Protein AF-A0A072THT2-F1 (afdb_monomer_lite)

pLDDT: mean 85.61, std 20.43, range [28.28, 98.88]

Secondary structure (DSSP, 8-state):
----PPP-----------------PPBPPSSHHHHHHTT--EEEEES--TT--HHHHHHHHHHHHHHHHTT-S-GGG---EEEEE--B-HHHHHHHS---B-SEEEEEESSHHHHHHHHHHHTT-B---SSS--B-EEEE-SS-SHHHHHHHHHT-EEEES-GGGS-EEEEEEE-SS-TTPPPEE-SEEEES--------

Sequence (200 aa):
MIYVPKRTRIQQKTTKSTHHRVGTVIPFPKTIEEAEALHITTVMIRNIPNQFRFDNLLMILDVHCFEINKILDDPADWSKFDFVYLPMDYMKHAVKGKMSNLGYAFVNFTTPSAAFKFYKQFQGFAWNVTQNPKICEINAAKYQGKESLIRIFSQKVFRCKNPDFLPILFSAGRDGFNRRMSGISIGIHVRGLPFTRRNI

Structure (mmCIF, N/CA/C/O backbone):
data_AF-A0A072THT2-F1
#
_entry.id   AF-A0A072THT2-F1
#
loop_
_atom_site.group_PDB
_atom_site.id
_atom_site.type_symbol
_atom_site.label_atom_id
_atom_site.label_alt_id
_atom_site.label_comp_id
_atom_site.label_asym_id
_atom_site.label_entity_id
_atom_site.label_seq_id
_atom_site.pdbx_PDB_ins_code
_atom_site.Cartn_x
_atom_site.Cartn_y
_atom_site.Cartn_z
_atom_site.occupancy
_atom_site.B_iso_or_equiv
_atom_site.auth_seq_id
_atom_site.auth_comp_id
_atom_site.auth_asym_id
_atom_site.auth_atom_id
_atom_site.pdbx_PDB_model_num
ATOM 1 N N . MET A 1 1 ? -1.576 -22.772 -0.384 1.00 32.03 1 MET A N 1
ATOM 2 C CA . MET A 1 1 ? -1.149 -22.533 1.011 1.00 32.03 1 MET A CA 1
ATOM 3 C C . MET A 1 1 ? -1.622 -21.148 1.414 1.00 32.03 1 MET A C 1
ATOM 5 O O . MET A 1 1 ? -1.201 -20.179 0.798 1.00 32.03 1 MET A O 1
ATOM 9 N N . ILE A 1 2 ? -2.560 -21.063 2.356 1.00 35.53 2 ILE A N 1
ATOM 10 C CA . ILE A 1 2 ? -3.093 -19.796 2.871 1.00 35.53 2 ILE A CA 1
ATOM 11 C C . ILE A 1 2 ? -2.045 -19.218 3.829 1.00 35.53 2 ILE A C 1
ATOM 13 O O . ILE A 1 2 ? -1.552 -19.924 4.707 1.00 35.53 2 ILE A O 1
ATOM 17 N N . TYR A 1 3 ? -1.649 -17.965 3.616 1.00 40.50 3 TYR A N 1
ATOM 18 C CA . TYR A 1 3 ? -0.717 -17.263 4.493 1.00 40.50 3 TYR A CA 1
ATOM 19 C C . TYR A 1 3 ? -1.412 -16.953 5.824 1.00 40.50 3 TYR A C 1
ATOM 21 O O . TYR A 1 3 ? -2.323 -16.134 5.863 1.00 40.50 3 TYR A O 1
ATOM 29 N N . VAL A 1 4 ? -0.984 -17.612 6.903 1.00 34.25 4 VAL A N 1
ATOM 30 C CA . VAL A 1 4 ? -1.462 -17.359 8.270 1.00 34.25 4 VAL A CA 1
ATOM 31 C C . VAL A 1 4 ? -0.295 -16.767 9.067 1.00 34.25 4 VAL A C 1
ATOM 33 O O . VAL A 1 4 ? 0.693 -17.473 9.296 1.00 34.25 4 VAL A O 1
ATOM 36 N N . PRO A 1 5 ? -0.343 -15.487 9.481 1.00 42.66 5 PRO A N 1
ATOM 37 C CA . PRO A 1 5 ? 0.735 -14.895 10.262 1.00 42.66 5 PRO A CA 1
ATOM 38 C C . PRO A 1 5 ? 0.741 -15.496 11.674 1.00 42.66 5 PRO A C 1
ATOM 40 O O . PRO A 1 5 ? -0.204 -15.315 12.439 1.00 42.66 5 PRO A O 1
ATOM 43 N N . LYS A 1 6 ? 1.820 -16.190 12.054 1.00 35.03 6 LYS A N 1
ATOM 44 C CA . LYS A 1 6 ? 2.054 -16.573 13.454 1.00 35.03 6 LYS A CA 1
ATOM 45 C C . LYS A 1 6 ? 2.725 -15.411 14.190 1.00 35.03 6 LYS A C 1
ATOM 47 O O . LYS A 1 6 ? 3.798 -14.954 13.795 1.00 35.03 6 LYS A O 1
ATOM 52 N N . ARG A 1 7 ? 2.090 -14.933 15.268 1.00 38.97 7 ARG A N 1
ATOM 53 C CA . ARG A 1 7 ? 2.679 -13.959 16.203 1.00 38.97 7 ARG A CA 1
ATOM 54 C C . ARG A 1 7 ? 3.961 -14.549 16.791 1.00 38.97 7 ARG A C 1
ATOM 56 O O . ARG A 1 7 ? 3.914 -15.615 17.395 1.00 38.97 7 ARG A O 1
ATOM 63 N N . THR A 1 8 ? 5.079 -13.839 16.659 1.00 37.09 8 THR A N 1
ATOM 64 C CA . THR A 1 8 ? 6.325 -14.196 17.350 1.00 37.09 8 THR A CA 1
ATOM 65 C C . THR A 1 8 ? 6.820 -12.998 18.154 1.00 37.09 8 THR A C 1
ATOM 67 O O . THR A 1 8 ? 6.732 -11.857 17.704 1.00 37.09 8 THR A O 1
ATOM 70 N N . ARG A 1 9 ? 7.276 -13.271 19.380 1.00 38.06 9 ARG A N 1
ATOM 71 C CA . ARG A 1 9 ? 7.691 -12.295 20.396 1.00 38.06 9 ARG A CA 1
ATOM 72 C C . ARG A 1 9 ? 8.885 -11.469 19.900 1.00 38.06 9 ARG A C 1
ATOM 74 O O . ARG A 1 9 ? 9.866 -12.023 19.413 1.00 38.06 9 ARG A O 1
ATOM 81 N N . ILE A 1 10 ? 8.778 -10.148 20.036 1.00 39.38 10 ILE A N 1
ATOM 82 C CA . ILE A 1 10 ? 9.763 -9.156 19.588 1.00 39.38 10 ILE A CA 1
ATOM 83 C C . ILE A 1 10 ? 11.067 -9.337 20.379 1.00 39.38 10 ILE A C 1
ATOM 85 O O . ILE A 1 10 ? 11.073 -9.189 21.598 1.00 39.38 10 ILE A O 1
ATOM 89 N N . GLN A 1 11 ? 12.175 -9.610 19.687 1.00 30.83 11 GLN A N 1
ATOM 90 C CA . GLN A 1 11 ? 13.522 -9.333 20.193 1.00 30.83 11 GLN A CA 1
ATOM 91 C C . GLN A 1 11 ? 14.102 -8.178 19.380 1.00 30.83 11 GLN A C 1
ATOM 93 O O . GLN A 1 11 ? 14.249 -8.275 18.161 1.00 30.83 11 GLN A O 1
ATOM 98 N N . GLN A 1 12 ? 14.412 -7.077 20.061 1.00 30.69 12 GLN A N 1
ATOM 99 C CA . GLN A 1 12 ? 15.110 -5.937 19.478 1.00 30.69 12 GLN A CA 1
ATOM 100 C C . GLN A 1 12 ? 16.537 -6.370 19.126 1.00 30.69 12 GLN A C 1
ATOM 102 O O . GLN A 1 12 ? 17.341 -6.656 20.010 1.00 30.69 12 GLN A O 1
ATOM 107 N N . LYS A 1 13 ? 16.859 -6.430 17.832 1.00 33.03 13 LYS A N 1
ATOM 108 C CA . LYS A 1 13 ? 18.243 -6.510 17.358 1.00 33.03 13 LYS A CA 1
ATOM 109 C C . LYS A 1 13 ? 18.531 -5.314 16.466 1.00 33.03 13 LYS A C 1
ATOM 111 O O . LYS A 1 13 ? 17.815 -5.050 15.505 1.00 33.03 13 LYS A O 1
ATOM 116 N N . THR A 1 14 ? 19.582 -4.592 16.824 1.00 28.28 14 THR A N 1
ATOM 117 C CA . THR A 1 14 ? 20.121 -3.441 16.105 1.00 28.28 14 THR A CA 1
ATOM 118 C C . THR A 1 14 ? 20.790 -3.910 14.810 1.00 28.28 14 THR A C 1
ATOM 120 O O . THR A 1 14 ? 21.669 -4.770 14.827 1.00 28.28 14 THR A O 1
ATOM 123 N N . THR A 1 15 ? 20.381 -3.366 13.660 1.00 33.84 15 THR A N 1
ATOM 124 C CA . THR A 1 15 ? 21.001 -3.672 12.359 1.00 33.84 15 THR A CA 1
ATOM 125 C C . THR A 1 15 ? 21.687 -2.446 11.769 1.00 33.84 15 THR A C 1
ATOM 127 O O . THR A 1 15 ? 21.110 -1.362 11.710 1.00 33.84 15 THR A O 1
ATOM 130 N N . LYS A 1 16 ? 22.936 -2.644 11.331 1.00 33.25 16 LYS A N 1
ATOM 131 C CA . LYS A 1 16 ? 23.825 -1.633 10.746 1.00 33.25 16 LYS A CA 1
ATOM 132 C C . LYS A 1 16 ? 23.289 -1.107 9.405 1.00 33.25 16 LYS A C 1
ATOM 134 O O . LYS A 1 16 ? 22.901 -1.878 8.530 1.00 33.25 16 LYS A O 1
ATOM 139 N N . SER A 1 17 ? 23.315 0.218 9.273 1.00 30.78 17 SER A N 1
ATOM 140 C CA . SER A 1 17 ? 22.879 1.015 8.121 1.00 30.78 17 SER A CA 1
ATOM 141 C C . SER A 1 17 ? 23.811 0.843 6.915 1.00 30.78 17 SER A C 1
ATOM 143 O O . SER A 1 17 ? 25.021 1.022 7.034 1.00 30.78 17 SER A O 1
ATOM 145 N N . THR A 1 18 ? 23.247 0.544 5.742 1.00 32.31 18 THR A N 1
ATOM 146 C CA . THR A 1 18 ? 23.921 0.703 4.445 1.00 32.31 18 THR A CA 1
ATOM 147 C C . THR A 1 18 ? 23.280 1.874 3.703 1.00 32.31 18 THR A C 1
ATOM 149 O O . THR A 1 18 ? 22.078 1.889 3.445 1.00 32.31 18 THR A O 1
ATOM 152 N N . HIS A 1 19 ? 24.088 2.890 3.395 1.00 35.59 19 HIS A N 1
ATOM 153 C CA . HIS A 1 19 ? 23.653 4.162 2.820 1.00 35.59 19 HIS A CA 1
ATOM 154 C C . HIS A 1 19 ? 23.011 3.993 1.431 1.00 35.59 19 HIS A C 1
ATOM 156 O O . HIS A 1 19 ? 23.699 3.788 0.436 1.00 35.59 19 HIS A O 1
ATOM 162 N N . HIS A 1 20 ? 21.689 4.150 1.354 1.00 39.09 20 HIS A N 1
ATOM 163 C CA . HIS A 1 20 ? 20.967 4.532 0.137 1.00 39.09 20 HIS A CA 1
ATOM 164 C C . HIS A 1 20 ? 20.293 5.877 0.407 1.00 39.09 20 HIS A C 1
ATOM 166 O O . HIS A 1 20 ? 19.736 6.052 1.485 1.00 39.09 20 HIS A O 1
ATOM 172 N N . ARG A 1 21 ? 20.393 6.830 -0.535 1.00 43.12 21 ARG A N 1
ATOM 173 C CA . ARG A 1 21 ? 19.940 8.234 -0.414 1.00 43.12 21 ARG A CA 1
ATOM 174 C C . ARG A 1 21 ? 18.592 8.339 0.317 1.00 43.12 21 ARG A C 1
ATOM 176 O O . ARG A 1 21 ? 17.543 8.097 -0.278 1.00 43.12 21 ARG A O 1
ATOM 183 N N . VAL A 1 22 ? 18.637 8.683 1.603 1.00 45.12 22 VAL A N 1
ATOM 184 C CA . VAL A 1 22 ? 17.458 8.761 2.468 1.00 45.12 22 VAL A CA 1
ATOM 185 C C . VAL A 1 22 ? 16.767 10.087 2.174 1.00 45.12 22 VAL A C 1
ATOM 187 O O . VAL A 1 22 ? 17.173 11.132 2.671 1.00 45.12 22 VAL A O 1
ATOM 190 N N . GLY A 1 23 ? 15.739 10.062 1.324 1.00 59.16 23 GLY A N 1
ATOM 191 C CA . GLY A 1 23 ? 14.711 11.098 1.401 1.00 59.16 23 GLY A CA 1
ATOM 192 C C . GLY A 1 23 ? 14.121 11.087 2.812 1.00 59.16 23 GLY A C 1
ATOM 193 O O . GLY A 1 23 ? 14.038 10.021 3.419 1.00 59.16 23 GLY A O 1
ATOM 194 N N . THR A 1 24 ? 13.760 12.254 3.345 1.00 75.31 24 THR A N 1
ATOM 195 C CA . THR A 1 24 ? 13.231 12.408 4.707 1.00 75.31 24 THR A CA 1
ATOM 196 C C . THR A 1 24 ? 12.173 11.346 5.006 1.00 75.31 24 THR A C 1
ATOM 198 O O . THR A 1 24 ? 11.133 11.297 4.349 1.00 75.31 24 THR A O 1
ATOM 201 N N . VAL A 1 25 ? 12.459 10.467 5.967 1.00 87.31 25 VAL A N 1
ATOM 202 C CA . VAL A 1 25 ? 11.515 9.443 6.418 1.00 87.31 25 VAL A CA 1
ATOM 203 C C . VAL A 1 25 ? 10.427 10.145 7.219 1.00 87.31 25 VAL A C 1
ATOM 205 O O . VAL A 1 25 ? 10.716 10.731 8.258 1.00 87.31 25 VAL A O 1
ATOM 208 N N . ILE A 1 26 ? 9.184 10.093 6.741 1.00 95.50 26 ILE A N 1
ATOM 209 C CA . ILE A 1 26 ? 8.041 10.666 7.455 1.00 95.50 26 ILE A CA 1
ATOM 210 C C . ILE A 1 26 ? 7.470 9.566 8.362 1.00 95.50 26 ILE A C 1
ATOM 212 O O . ILE A 1 26 ? 7.075 8.504 7.863 1.00 95.50 26 ILE A O 1
ATOM 216 N N . PRO A 1 27 ? 7.480 9.734 9.693 1.00 96.88 27 PRO A N 1
ATOM 217 C CA . PRO A 1 27 ? 6.891 8.749 10.591 1.00 96.88 27 PRO A CA 1
ATOM 218 C C . PRO A 1 27 ? 5.399 8.582 10.284 1.00 96.88 27 PRO A C 1
ATOM 220 O O . PRO A 1 27 ? 4.729 9.528 9.879 1.00 96.88 27 PRO A O 1
ATOM 223 N N . PHE A 1 28 ? 4.888 7.361 10.432 1.00 97.88 28 PHE A N 1
ATOM 224 C CA . PHE A 1 28 ? 3.445 7.146 10.393 1.00 97.88 28 PHE A CA 1
ATOM 225 C C . PHE A 1 28 ? 2.831 7.581 11.741 1.00 97.88 28 PHE A C 1
ATOM 227 O O . PHE A 1 28 ? 3.486 7.367 12.770 1.00 97.88 28 PHE A O 1
ATOM 234 N N . PRO A 1 29 ? 1.617 8.165 11.753 1.00 97.50 29 PRO A N 1
ATOM 235 C CA . PRO A 1 29 ? 0.890 8.498 12.977 1.00 97.50 29 PRO A CA 1
ATOM 236 C C . PRO A 1 29 ? 0.825 7.339 13.977 1.00 97.50 29 PRO A C 1
ATOM 238 O O . PRO A 1 29 ? 0.667 6.176 13.596 1.00 97.50 29 PRO A O 1
ATOM 241 N N . LYS A 1 30 ? 0.955 7.633 15.272 1.00 95.50 30 LYS A N 1
ATOM 242 C CA . LYS A 1 30 ? 0.978 6.590 16.316 1.00 95.50 30 LYS A CA 1
ATOM 243 C C . LYS A 1 30 ? -0.411 6.233 16.833 1.00 95.50 30 LYS A C 1
ATOM 245 O O . LYS A 1 30 ? -0.573 5.127 17.360 1.00 95.50 30 LYS A O 1
ATOM 250 N N . THR A 1 31 ? -1.385 7.123 16.664 1.00 98.00 31 THR A N 1
ATOM 251 C CA . THR A 1 31 ? -2.788 6.903 17.037 1.00 98.00 31 THR A CA 1
ATOM 252 C C . THR A 1 31 ? -3.716 7.075 15.836 1.00 98.00 31 THR A C 1
ATOM 254 O O . THR A 1 31 ? -3.312 7.596 14.793 1.00 98.00 31 THR A O 1
ATOM 257 N N . ILE A 1 32 ? -4.948 6.583 15.975 1.00 97.75 32 ILE A N 1
ATOM 258 C CA . ILE A 1 32 ? -5.960 6.684 14.923 1.00 97.75 32 ILE A CA 1
ATOM 259 C C . ILE A 1 32 ? -6.410 8.136 14.742 1.00 97.75 32 ILE A C 1
ATOM 261 O O . ILE A 1 32 ? -6.506 8.602 13.614 1.00 97.75 32 ILE A O 1
ATOM 265 N N . GLU A 1 33 ? -6.555 8.879 15.838 1.00 98.31 33 GLU A N 1
ATOM 266 C CA . GLU A 1 33 ? -6.982 10.280 15.848 1.00 98.31 33 GLU A CA 1
ATOM 267 C C . GLU A 1 33 ? -5.969 11.166 15.115 1.00 98.31 33 GLU A C 1
ATOM 269 O O . GLU A 1 33 ? -6.345 12.051 14.352 1.00 98.31 33 GLU A O 1
ATOM 274 N N . GLU A 1 34 ? -4.669 10.902 15.294 1.00 98.06 34 GLU A N 1
ATOM 275 C CA . GLU A 1 34 ? -3.609 11.598 14.561 1.00 98.06 34 GLU A CA 1
ATOM 276 C C . GLU A 1 34 ? -3.660 11.264 13.060 1.00 98.06 34 GLU A C 1
ATOM 278 O O . GLU A 1 34 ? -3.527 12.158 12.222 1.00 98.06 34 GLU A O 1
ATOM 283 N N . ALA A 1 35 ? -3.885 9.993 12.704 1.00 97.44 35 ALA A N 1
ATOM 284 C CA . ALA A 1 35 ? -4.024 9.583 11.308 1.00 97.44 35 ALA A CA 1
ATOM 285 C C . ALA A 1 35 ? -5.235 10.235 10.629 1.00 97.44 35 ALA A C 1
ATOM 287 O O . ALA A 1 35 ? -5.122 10.679 9.486 1.00 97.44 35 ALA A O 1
ATOM 288 N N . GLU A 1 36 ? -6.365 10.314 11.329 1.00 97.69 36 GLU A N 1
ATOM 289 C CA . GLU A 1 36 ? -7.599 10.941 10.854 1.00 97.69 36 GLU A CA 1
ATOM 290 C C . GLU A 1 36 ? -7.456 12.457 10.735 1.00 97.69 36 GLU A C 1
ATOM 292 O O . GLU A 1 36 ? -7.723 13.002 9.666 1.00 97.69 36 GLU A O 1
ATOM 297 N N . ALA A 1 37 ? -6.938 13.133 11.765 1.00 97.94 37 ALA A N 1
ATOM 298 C CA . ALA A 1 37 ? -6.714 14.578 11.740 1.00 97.94 37 ALA A CA 1
ATOM 299 C C . ALA A 1 37 ? -5.798 14.998 10.577 1.00 97.94 37 ALA A C 1
ATOM 301 O O . ALA A 1 37 ? -6.058 15.984 9.884 1.00 97.94 37 ALA A O 1
ATOM 302 N N . LEU A 1 38 ? -4.749 14.215 10.310 1.00 97.31 38 LEU A N 1
ATOM 303 C CA . LEU A 1 38 ? -3.804 14.454 9.217 1.00 97.31 38 LEU A CA 1
ATOM 304 C C . LEU A 1 38 ? -4.237 13.841 7.875 1.00 97.31 38 LEU A C 1
ATOM 306 O O . LEU A 1 38 ? -3.517 13.986 6.887 1.00 97.31 38 LEU A O 1
ATOM 310 N N . HIS A 1 39 ? -5.387 13.160 7.825 1.00 97.75 39 HIS A N 1
ATOM 311 C CA . HIS A 1 39 ? -5.925 12.497 6.635 1.00 97.75 39 HIS A CA 1
ATOM 312 C C . HIS A 1 39 ? -4.919 11.538 5.957 1.00 97.75 39 HIS A C 1
ATOM 314 O O . HIS A 1 39 ? -4.840 11.438 4.728 1.00 97.75 39 HIS A O 1
ATOM 320 N N . ILE A 1 40 ? -4.124 10.819 6.759 1.00 98.50 40 ILE A N 1
ATOM 321 C CA . ILE A 1 40 ? -3.064 9.931 6.266 1.00 98.50 40 ILE A CA 1
ATOM 322 C C . ILE A 1 40 ? -3.664 8.624 5.756 1.00 98.50 40 ILE A C 1
ATOM 324 O O . ILE A 1 40 ? -4.051 7.753 6.525 1.00 98.50 40 ILE A O 1
ATOM 328 N N . THR A 1 41 ? -3.679 8.466 4.439 1.00 98.75 41 THR A N 1
ATOM 329 C CA . THR A 1 41 ? -4.260 7.320 3.718 1.00 98.75 41 THR A CA 1
ATOM 330 C C . THR A 1 41 ? -3.211 6.503 2.974 1.00 98.75 41 THR A C 1
ATOM 332 O O . THR A 1 41 ? -3.381 5.305 2.745 1.00 98.75 41 THR A O 1
ATOM 335 N N . THR A 1 42 ? -2.088 7.123 2.614 1.00 98.81 42 THR A N 1
ATOM 336 C CA . THR A 1 42 ? -1.029 6.492 1.832 1.00 98.81 42 THR A CA 1
ATOM 337 C C . THR A 1 42 ? 0.147 6.087 2.708 1.00 98.81 42 THR A C 1
ATOM 339 O O . THR A 1 42 ? 0.802 6.916 3.349 1.00 98.81 42 THR A O 1
ATOM 342 N N . VAL A 1 43 ? 0.493 4.804 2.660 1.00 98.69 43 VAL A N 1
ATOM 343 C CA . VAL A 1 43 ? 1.650 4.248 3.362 1.00 98.69 43 VAL A CA 1
ATOM 344 C C . VAL A 1 43 ? 2.809 4.002 2.396 1.00 98.69 43 VAL A C 1
ATOM 346 O O . VAL A 1 43 ? 2.625 3.576 1.253 1.00 98.69 43 VAL A O 1
ATOM 349 N N . MET A 1 44 ? 4.029 4.236 2.877 1.00 98.62 44 MET A N 1
ATOM 350 C CA . MET A 1 44 ? 5.251 3.686 2.304 1.00 98.62 44 MET A CA 1
ATOM 351 C C . MET A 1 44 ? 5.642 2.455 3.118 1.00 98.62 44 MET A C 1
ATOM 353 O O . MET A 1 44 ? 6.015 2.562 4.286 1.00 98.62 44 MET A O 1
ATOM 357 N N . ILE A 1 45 ? 5.574 1.288 2.487 1.00 98.56 45 ILE A N 1
ATOM 358 C CA . ILE A 1 45 ? 6.031 0.027 3.068 1.00 98.56 45 ILE A CA 1
ATOM 359 C C . ILE A 1 45 ? 7.511 -0.100 2.732 1.00 98.56 45 ILE A C 1
ATOM 361 O O . ILE A 1 45 ? 7.870 -0.091 1.557 1.00 98.56 45 ILE A O 1
ATOM 365 N N . ARG A 1 46 ? 8.377 -0.210 3.732 1.00 97.75 46 ARG A N 1
ATOM 366 C CA . ARG A 1 46 ? 9.826 -0.371 3.588 1.00 97.75 46 ARG A CA 1
ATOM 367 C C . ARG A 1 46 ? 10.270 -1.755 4.044 1.00 97.75 46 ARG A C 1
ATOM 369 O O . ARG A 1 46 ? 9.549 -2.486 4.723 1.00 97.75 46 ARG A O 1
ATOM 376 N N . ASN A 1 47 ? 11.488 -2.106 3.640 1.00 96.50 47 ASN A N 1
ATOM 377 C CA . ASN A 1 47 ? 12.132 -3.387 3.912 1.00 96.50 47 ASN A CA 1
ATOM 378 C C . ASN A 1 47 ? 11.361 -4.597 3.359 1.00 96.50 47 ASN A C 1
ATOM 380 O O . ASN A 1 47 ? 11.400 -5.679 3.941 1.00 96.50 47 ASN A O 1
ATOM 384 N N . ILE A 1 48 ? 10.707 -4.450 2.205 1.00 96.44 48 ILE A N 1
ATOM 385 C CA . ILE A 1 48 ? 10.075 -5.573 1.499 1.00 96.44 48 ILE A CA 1
ATOM 386 C C . ILE A 1 48 ? 11.170 -6.556 1.024 1.00 96.44 48 ILE A C 1
ATOM 388 O O . ILE A 1 48 ? 12.229 -6.120 0.540 1.00 96.44 48 ILE A O 1
ATOM 392 N N . PRO A 1 49 ? 10.988 -7.885 1.160 1.00 95.56 49 PRO A N 1
ATOM 393 C CA . PRO A 1 49 ? 11.916 -8.867 0.607 1.00 95.56 49 PRO A CA 1
ATOM 394 C C . PRO A 1 49 ? 12.020 -8.706 -0.910 1.00 95.56 49 PRO A C 1
ATOM 396 O O . PRO A 1 49 ? 11.008 -8.684 -1.603 1.00 95.56 49 PRO A O 1
ATOM 399 N N . ASN A 1 50 ? 13.235 -8.589 -1.448 1.00 93.88 50 ASN A N 1
ATOM 400 C CA . ASN A 1 50 ? 13.460 -8.242 -2.858 1.00 93.88 50 ASN A CA 1
ATOM 401 C C . ASN A 1 50 ? 12.874 -9.256 -3.854 1.00 93.88 50 ASN A C 1
ATOM 403 O O . ASN A 1 50 ? 12.676 -8.911 -5.014 1.00 93.88 50 ASN A O 1
ATOM 407 N N . GLN A 1 51 ? 12.626 -10.494 -3.425 1.00 91.50 51 GLN A N 1
ATOM 408 C CA . GLN A 1 51 ? 12.000 -11.544 -4.226 1.00 91.50 51 GLN A CA 1
ATOM 409 C C . GLN A 1 51 ? 10.480 -11.389 -4.363 1.00 91.50 51 GLN A C 1
ATOM 411 O O . GLN A 1 51 ? 9.892 -12.047 -5.218 1.00 91.50 51 GLN A O 1
ATOM 416 N N . PHE A 1 52 ? 9.840 -10.548 -3.543 1.00 93.31 52 PHE A N 1
ATOM 417 C CA . PHE A 1 52 ? 8.403 -10.317 -3.659 1.00 93.31 52 PHE A CA 1
ATOM 418 C C . PHE A 1 52 ? 8.093 -9.637 -4.989 1.00 93.31 52 PHE A C 1
ATOM 420 O O . PHE A 1 52 ? 8.755 -8.678 -5.398 1.00 93.31 52 PHE A O 1
ATOM 427 N N . ARG A 1 53 ? 7.069 -10.158 -5.653 1.00 92.50 53 ARG A N 1
ATOM 428 C CA . ARG A 1 53 ? 6.465 -9.596 -6.855 1.00 92.50 53 ARG A CA 1
ATOM 429 C C . ARG A 1 53 ? 5.190 -8.847 -6.483 1.00 92.50 53 ARG A C 1
ATOM 431 O O . ARG A 1 53 ? 4.736 -8.912 -5.339 1.00 92.50 53 ARG A O 1
ATOM 438 N N . PHE A 1 54 ? 4.613 -8.165 -7.468 1.00 93.12 54 PHE A N 1
ATOM 439 C CA . PHE A 1 54 ? 3.360 -7.436 -7.305 1.00 93.12 54 PHE A CA 1
ATOM 440 C C . PHE A 1 54 ? 2.259 -8.328 -6.706 1.00 93.12 54 PHE A C 1
ATOM 442 O O . PHE A 1 54 ? 1.690 -7.973 -5.680 1.00 93.12 54 PHE A O 1
ATOM 449 N N . ASP A 1 55 ? 2.078 -9.543 -7.234 1.00 93.81 55 ASP A N 1
ATOM 450 C CA . ASP A 1 55 ? 1.062 -10.492 -6.751 1.00 93.81 55 ASP A CA 1
ATOM 451 C C . ASP A 1 55 ? 1.262 -10.919 -5.292 1.00 93.81 55 ASP A C 1
ATOM 453 O O . ASP A 1 55 ? 0.294 -11.156 -4.573 1.00 93.81 55 ASP A O 1
ATOM 457 N N . ASN A 1 56 ? 2.515 -10.998 -4.822 1.00 95.12 56 ASN A N 1
ATOM 458 C CA . ASN A 1 56 ? 2.786 -11.308 -3.418 1.00 95.12 56 ASN A CA 1
ATOM 459 C C . ASN A 1 56 ? 2.301 -10.172 -2.514 1.00 95.12 56 ASN A C 1
ATOM 461 O O . ASN A 1 56 ? 1.656 -10.437 -1.503 1.00 95.12 56 ASN A O 1
ATOM 465 N N . LEU A 1 57 ? 2.593 -8.919 -2.885 1.00 96.44 57 LEU A N 1
ATOM 466 C CA . LEU A 1 57 ? 2.133 -7.750 -2.136 1.00 96.44 57 LEU A CA 1
ATOM 467 C C . LEU A 1 57 ? 0.607 -7.620 -2.195 1.00 96.44 57 LEU A C 1
ATOM 469 O O . LEU A 1 57 ? -0.016 -7.395 -1.162 1.00 96.44 57 LEU A O 1
ATOM 473 N N . LEU A 1 58 ? 0.010 -7.814 -3.372 1.00 96.81 58 LEU A N 1
ATOM 474 C CA . LEU A 1 58 ? -1.437 -7.745 -3.555 1.00 96.81 58 LEU A CA 1
ATOM 475 C C . LEU A 1 58 ? -2.162 -8.785 -2.691 1.00 96.81 58 LEU A C 1
ATOM 477 O O . LEU A 1 58 ? -3.100 -8.438 -1.982 1.00 96.81 58 LEU A O 1
ATOM 481 N N . MET A 1 59 ? -1.661 -10.025 -2.657 1.00 97.38 59 MET A N 1
ATOM 482 C CA . MET A 1 59 ? -2.192 -11.080 -1.789 1.00 97.38 59 MET A CA 1
ATOM 483 C C . MET A 1 59 ? -2.115 -10.702 -0.304 1.00 97.38 59 MET A C 1
ATOM 485 O O . MET A 1 59 ? -3.056 -10.959 0.441 1.00 97.38 59 MET A O 1
ATOM 489 N N . ILE A 1 60 ? -1.010 -10.093 0.144 1.00 97.88 60 ILE A N 1
ATOM 490 C CA . ILE A 1 60 ? -0.854 -9.644 1.539 1.00 97.88 60 ILE A CA 1
ATOM 491 C C . ILE A 1 60 ? -1.907 -8.586 1.887 1.00 97.88 60 ILE A C 1
ATOM 493 O O . ILE A 1 60 ? -2.522 -8.672 2.950 1.00 97.88 60 ILE A O 1
ATOM 497 N N . LEU A 1 61 ? -2.129 -7.618 0.994 1.00 98.50 61 LEU A N 1
ATOM 498 C CA . LEU A 1 61 ? -3.127 -6.563 1.174 1.00 98.50 61 LEU A CA 1
ATOM 499 C C . LEU A 1 61 ? -4.552 -7.129 1.185 1.00 98.50 61 LEU A C 1
ATOM 501 O O . LEU A 1 61 ? -5.320 -6.823 2.091 1.00 98.50 61 LEU A O 1
ATOM 505 N N . ASP A 1 62 ? -4.888 -8.010 0.240 1.00 98.44 62 ASP A N 1
ATOM 506 C CA . ASP A 1 62 ? -6.204 -8.652 0.191 1.00 98.44 62 ASP A CA 1
ATOM 507 C C . ASP A 1 62 ? -6.487 -9.497 1.434 1.00 98.44 62 ASP A C 1
ATOM 509 O O . ASP A 1 62 ? -7.601 -9.480 1.950 1.00 98.44 62 ASP A O 1
ATOM 513 N N . VAL A 1 63 ? -5.498 -10.265 1.904 1.00 98.31 63 VAL A N 1
ATOM 514 C CA . VAL A 1 63 ? -5.641 -11.078 3.117 1.00 98.31 63 VAL A CA 1
ATOM 515 C C . VAL A 1 63 ? -5.823 -10.174 4.330 1.00 98.31 63 VAL A C 1
ATOM 517 O O . VAL A 1 63 ? -6.713 -10.434 5.129 1.00 98.31 63 VAL A O 1
ATOM 520 N N . HIS A 1 64 ? -5.044 -9.096 4.454 1.00 98.19 64 HIS A N 1
ATOM 521 C CA . HIS A 1 64 ? -5.232 -8.123 5.530 1.00 98.19 64 HIS A CA 1
ATOM 522 C C . HIS A 1 64 ? -6.652 -7.548 5.538 1.00 98.19 64 HIS A C 1
ATOM 524 O O . HIS A 1 64 ? -7.332 -7.626 6.559 1.00 98.19 64 HIS A O 1
ATOM 530 N N . CYS A 1 65 ? -7.108 -7.010 4.404 1.00 98.50 65 CYS A N 1
ATOM 531 C CA . CYS A 1 65 ? -8.442 -6.433 4.295 1.00 98.50 65 CYS A CA 1
ATOM 532 C C . CYS A 1 65 ? -9.528 -7.472 4.587 1.00 98.50 65 CYS A C 1
ATOM 534 O O . CYS A 1 65 ? -10.434 -7.186 5.355 1.00 98.50 65 CYS A O 1
ATOM 536 N N . PHE A 1 66 ? -9.402 -8.696 4.070 1.00 98.31 66 PHE A N 1
ATOM 537 C CA . PHE A 1 66 ? -10.362 -9.767 4.336 1.00 98.31 66 PHE A CA 1
ATOM 538 C C . PHE A 1 66 ? -10.453 -10.126 5.823 1.00 98.31 66 PHE A C 1
ATOM 540 O O . PHE A 1 66 ? -11.553 -10.203 6.357 1.00 98.31 66 PHE A O 1
ATOM 547 N N . GLU A 1 67 ? -9.320 -10.339 6.501 1.00 98.12 67 GLU A N 1
ATOM 548 C CA . GLU A 1 67 ? -9.314 -10.725 7.920 1.00 98.12 67 GLU A CA 1
ATOM 549 C C . GLU A 1 67 ? -9.883 -9.619 8.817 1.00 98.12 67 GLU A C 1
ATOM 551 O O . GLU A 1 67 ? -10.604 -9.911 9.767 1.00 98.12 67 GLU A O 1
ATOM 556 N N . ILE A 1 68 ? -9.604 -8.352 8.495 1.00 97.50 68 ILE A N 1
ATOM 557 C CA . ILE A 1 68 ? -10.189 -7.203 9.194 1.00 97.50 68 ILE A CA 1
ATOM 558 C C . ILE A 1 68 ? -11.687 -7.083 8.897 1.00 97.50 68 ILE A C 1
ATOM 560 O O . ILE A 1 68 ? -12.485 -6.949 9.816 1.00 97.50 68 ILE A O 1
ATOM 564 N N . ASN A 1 69 ? -12.092 -7.148 7.631 1.00 98.19 69 ASN A N 1
ATOM 565 C CA . ASN A 1 69 ? -13.477 -6.887 7.236 1.00 98.19 69 ASN A CA 1
ATOM 566 C C . ASN A 1 69 ? -14.414 -8.039 7.608 1.00 98.19 69 ASN A C 1
ATOM 568 O O . ASN A 1 69 ? -15.602 -7.822 7.790 1.00 98.19 69 ASN A O 1
ATOM 572 N N . LYS A 1 70 ? -13.889 -9.258 7.781 1.00 97.25 70 LYS A N 1
ATOM 573 C CA . LYS A 1 70 ? -14.653 -10.416 8.265 1.00 97.25 70 LYS A CA 1
ATOM 574 C C . LYS A 1 70 ? -15.196 -10.232 9.687 1.00 97.25 70 LYS A C 1
ATOM 576 O O . LYS A 1 70 ? -16.167 -10.893 10.039 1.00 97.25 70 LYS A O 1
ATOM 581 N N . ILE A 1 71 ? -14.551 -9.400 10.503 1.00 95.62 71 ILE A N 1
ATOM 582 C CA . ILE A 1 71 ? -14.935 -9.166 11.904 1.00 95.62 71 ILE A CA 1
ATOM 583 C C . ILE A 1 71 ? -15.635 -7.817 12.119 1.00 95.62 71 ILE A C 1
ATOM 585 O O . ILE A 1 71 ? -15.905 -7.465 13.262 1.00 95.62 71 ILE A O 1
ATOM 589 N N . LEU A 1 72 ? -15.871 -7.046 11.052 1.00 94.62 72 LEU A N 1
ATOM 590 C CA . LEU A 1 72 ? -16.525 -5.740 11.110 1.00 94.62 72 LEU A CA 1
ATOM 591 C C . LEU A 1 72 ? -17.912 -5.82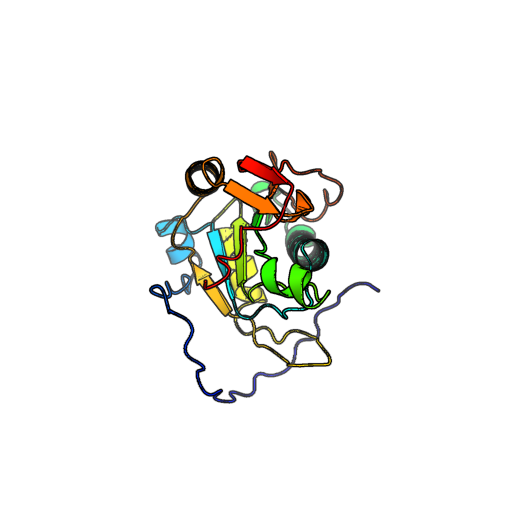4 10.479 1.00 94.62 72 LEU A C 1
ATOM 593 O O . LEU A 1 72 ? -18.042 -6.248 9.330 1.00 94.62 72 LEU A O 1
ATOM 597 N N . ASP A 1 73 ? -18.917 -5.359 11.215 1.00 92.81 73 ASP A N 1
ATOM 598 C CA . ASP A 1 73 ? -20.313 -5.417 10.778 1.00 92.81 73 ASP A CA 1
ATOM 599 C C . ASP A 1 73 ? -20.664 -4.310 9.773 1.00 92.81 73 ASP A C 1
ATOM 601 O O . ASP A 1 73 ? -21.435 -4.553 8.847 1.00 92.81 73 ASP A O 1
ATOM 605 N N . ASP A 1 74 ? -20.082 -3.112 9.918 1.00 94.25 74 ASP A N 1
ATOM 606 C CA . ASP A 1 74 ? -20.363 -1.964 9.048 1.00 94.25 74 ASP A CA 1
ATOM 607 C C . ASP A 1 74 ? -19.396 -1.901 7.843 1.00 94.25 74 ASP A C 1
ATOM 609 O O . ASP A 1 74 ? -18.185 -1.706 8.023 1.00 94.25 74 ASP A O 1
ATOM 613 N N . PRO A 1 75 ? -19.896 -2.004 6.593 1.00 91.81 75 PRO A N 1
ATOM 614 C CA . PRO A 1 75 ? -19.098 -1.808 5.385 1.00 91.81 75 PRO A CA 1
ATOM 615 C C . PRO A 1 75 ? -18.432 -0.433 5.249 1.00 91.81 75 PRO A C 1
ATOM 617 O O . PRO A 1 75 ? -17.482 -0.304 4.467 1.00 91.81 75 PRO A O 1
ATOM 620 N N . ALA A 1 76 ? -18.915 0.589 5.962 1.00 92.06 76 ALA A N 1
ATOM 621 C CA . ALA A 1 76 ? -18.296 1.911 6.013 1.00 92.06 76 ALA A CA 1
ATOM 622 C C . ALA A 1 76 ? -16.928 1.883 6.717 1.00 92.06 76 ALA A C 1
ATOM 624 O O . ALA A 1 76 ? -16.019 2.616 6.322 1.00 92.06 76 ALA A O 1
ATOM 625 N N . ASP A 1 77 ? -16.745 0.976 7.680 1.00 94.56 77 ASP A N 1
ATOM 626 C CA . ASP A 1 77 ? -15.501 0.812 8.437 1.00 94.56 77 ASP A CA 1
ATOM 627 C C . ASP A 1 77 ? -14.509 -0.160 7.791 1.00 94.56 77 ASP A C 1
ATOM 629 O O . ASP A 1 77 ? -13.395 -0.364 8.297 1.00 94.56 77 ASP A O 1
ATOM 633 N N . TRP A 1 78 ? -14.884 -0.786 6.676 1.00 97.62 78 TRP A N 1
ATOM 634 C CA . TRP A 1 78 ? -14.044 -1.772 6.014 1.00 97.62 78 TRP A CA 1
ATOM 635 C C . TRP A 1 78 ? -12.715 -1.176 5.541 1.00 97.62 78 TRP A C 1
ATOM 637 O O . TRP A 1 78 ? -12.644 -0.119 4.911 1.00 97.62 78 TRP A O 1
ATOM 647 N N . SER A 1 79 ? -11.638 -1.920 5.777 1.00 98.38 79 SER A N 1
ATOM 648 C CA . SER A 1 79 ? -10.337 -1.661 5.182 1.00 98.38 79 SER A CA 1
ATOM 649 C C . SER A 1 79 ? -10.386 -1.916 3.681 1.00 98.38 79 SER A C 1
ATOM 651 O O . SER A 1 79 ? -10.586 -3.055 3.251 1.00 98.38 79 SER A O 1
ATOM 653 N N . LYS A 1 80 ? -10.125 -0.880 2.878 1.00 98.56 80 LYS A N 1
ATOM 654 C CA . LYS A 1 80 ? -9.964 -0.997 1.423 1.00 98.56 80 LYS A CA 1
ATOM 655 C C . LYS A 1 80 ? -8.724 -0.253 0.947 1.00 98.56 80 LYS A C 1
ATOM 657 O O . LYS A 1 80 ? -8.316 0.734 1.559 1.00 98.56 80 LYS A O 1
ATOM 662 N N . PHE A 1 81 ? -8.135 -0.711 -0.153 1.00 98.81 81 PHE A N 1
ATOM 663 C CA . PHE A 1 81 ? -7.022 -0.032 -0.821 1.00 98.81 81 PHE A CA 1
ATOM 664 C C . PHE A 1 81 ? -7.301 0.161 -2.306 1.00 98.81 81 PHE A C 1
ATOM 666 O O . PHE A 1 81 ? -7.872 -0.708 -2.958 1.00 98.81 81 PHE A O 1
ATOM 673 N N . ASP A 1 82 ? -6.904 1.300 -2.858 1.00 98.62 82 ASP A N 1
ATOM 674 C CA . ASP A 1 82 ? -7.274 1.705 -4.218 1.00 98.62 82 ASP A CA 1
ATOM 675 C C . ASP A 1 82 ? -6.081 2.076 -5.106 1.00 98.62 82 ASP A C 1
ATOM 677 O O . ASP A 1 82 ? -6.253 2.293 -6.304 1.00 98.62 82 ASP A O 1
ATOM 681 N N . PHE A 1 83 ? -4.867 2.064 -4.559 1.00 98.62 83 PHE A N 1
ATOM 682 C CA . PHE A 1 83 ? -3.627 2.254 -5.304 1.00 98.62 83 PHE A CA 1
ATOM 683 C C . PHE A 1 83 ? -2.535 1.343 -4.749 1.00 98.62 83 PHE A C 1
ATOM 685 O O . PHE A 1 83 ? -2.327 1.297 -3.536 1.00 98.62 83 PHE A O 1
ATOM 692 N N . VAL A 1 84 ? -1.783 0.675 -5.627 1.00 98.38 84 VAL A N 1
ATOM 693 C CA . VAL A 1 84 ? -0.605 -0.125 -5.254 1.00 98.38 84 VAL A CA 1
ATOM 694 C C . VAL A 1 84 ? 0.522 0.106 -6.251 1.00 98.38 84 VAL A C 1
ATOM 696 O O . VAL A 1 84 ? 0.331 0.007 -7.460 1.00 98.38 84 VAL A O 1
ATOM 699 N N . TYR A 1 85 ? 1.729 0.349 -5.748 1.00 97.75 85 TYR A N 1
ATOM 700 C CA . TYR A 1 85 ? 2.932 0.426 -6.566 1.00 97.75 85 TYR A CA 1
ATOM 701 C C . TYR A 1 85 ? 4.117 -0.254 -5.886 1.00 97.75 85 TYR A C 1
ATOM 703 O O . TYR A 1 85 ? 4.571 0.189 -4.830 1.00 97.75 85 TYR A O 1
ATOM 711 N N . LEU A 1 86 ? 4.652 -1.294 -6.531 1.00 96.44 86 LEU A N 1
ATOM 712 C CA . LEU A 1 86 ? 5.883 -1.984 -6.142 1.00 96.44 86 LEU A CA 1
ATOM 713 C C . LEU A 1 86 ? 6.956 -1.768 -7.226 1.00 96.44 86 LEU A C 1
ATOM 715 O O . LEU A 1 86 ? 6.980 -2.496 -8.220 1.00 96.44 86 LEU A O 1
ATOM 719 N N . PRO A 1 87 ? 7.852 -0.781 -7.061 1.00 94.06 87 PRO A N 1
ATOM 720 C CA . PRO A 1 87 ? 8.952 -0.553 -7.987 1.00 94.06 87 PRO A CA 1
ATOM 721 C C . PRO A 1 87 ? 9.860 -1.776 -8.150 1.00 94.06 87 PRO A C 1
ATOM 723 O O . PRO A 1 87 ? 10.367 -2.340 -7.172 1.00 94.06 87 PRO A O 1
ATOM 726 N N . MET A 1 88 ? 10.147 -2.111 -9.406 1.00 91.19 88 MET A N 1
ATOM 727 C CA . MET A 1 88 ? 11.039 -3.204 -9.777 1.00 91.19 88 MET A CA 1
ATOM 728 C C . MET A 1 88 ? 12.387 -2.708 -10.314 1.00 91.19 88 MET A C 1
ATOM 730 O O . MET A 1 88 ? 12.466 -1.710 -11.027 1.00 91.19 88 MET A O 1
ATOM 734 N N . ASP A 1 89 ? 13.457 -3.438 -10.003 1.00 87.81 89 ASP A N 1
ATOM 735 C CA . ASP A 1 89 ? 14.801 -3.213 -10.538 1.00 87.81 89 ASP A CA 1
ATOM 736 C C . ASP A 1 89 ? 14.931 -3.807 -11.947 1.00 87.81 89 ASP A C 1
ATOM 738 O O . ASP A 1 89 ? 15.326 -4.963 -12.149 1.00 87.81 89 ASP A O 1
ATOM 742 N N . TYR A 1 90 ? 14.587 -2.992 -12.943 1.00 76.50 90 TYR A N 1
ATOM 743 C CA . TYR A 1 90 ? 14.683 -3.373 -14.351 1.00 76.50 90 TYR A CA 1
ATOM 744 C C . TYR A 1 90 ? 16.102 -3.615 -14.820 1.00 76.50 90 TYR A C 1
ATOM 746 O O . TYR A 1 90 ? 16.325 -4.503 -15.639 1.00 76.50 90 TYR A O 1
ATOM 754 N N . MET A 1 91 ? 17.053 -2.823 -14.329 1.00 76.50 91 MET A N 1
ATOM 755 C CA . MET A 1 91 ? 18.435 -2.887 -14.789 1.00 76.50 91 MET A CA 1
ATOM 756 C C . MET A 1 91 ? 19.058 -4.210 -14.376 1.00 76.50 91 MET A C 1
ATOM 758 O O . MET A 1 91 ? 19.661 -4.905 -15.193 1.00 76.50 91 MET A O 1
ATOM 762 N N . LYS A 1 92 ? 18.837 -4.618 -13.128 1.00 78.31 92 LYS A N 1
ATOM 763 C CA . LYS A 1 92 ? 19.306 -5.910 -12.642 1.00 78.31 92 LYS A CA 1
ATOM 764 C C . LYS A 1 92 ? 18.620 -7.079 -13.337 1.00 78.31 92 LYS A C 1
ATOM 766 O O . LYS A 1 92 ? 19.304 -8.042 -13.676 1.00 78.31 92 LYS A O 1
ATOM 771 N N . HIS A 1 93 ? 17.317 -6.989 -13.609 1.00 77.12 93 HIS A N 1
ATOM 772 C CA . HIS A 1 93 ? 16.636 -7.999 -14.419 1.00 77.12 93 HIS A CA 1
ATOM 773 C C . HIS A 1 93 ? 17.242 -8.087 -15.824 1.00 77.12 93 HIS A C 1
ATOM 775 O O . HIS A 1 93 ? 17.514 -9.175 -16.316 1.00 77.12 93 HIS A O 1
ATOM 781 N N . ALA A 1 94 ? 17.458 -6.950 -16.480 1.00 71.25 94 ALA A N 1
ATOM 782 C CA . ALA A 1 94 ? 17.964 -6.890 -17.843 1.00 71.25 94 ALA A CA 1
ATOM 783 C C . ALA A 1 94 ? 19.379 -7.449 -17.992 1.00 71.25 94 ALA A C 1
ATOM 785 O O . ALA A 1 94 ? 19.646 -8.176 -18.940 1.00 71.25 94 ALA A O 1
ATOM 786 N N . VAL A 1 95 ? 20.265 -7.101 -17.057 1.00 77.38 95 VAL A N 1
ATOM 787 C CA . VAL A 1 95 ? 21.688 -7.454 -17.117 1.00 77.38 95 VAL A CA 1
ATOM 788 C C . VAL A 1 95 ? 21.953 -8.843 -16.536 1.00 77.38 95 VAL A C 1
ATOM 790 O O . VAL A 1 95 ? 22.819 -9.554 -17.027 1.00 77.38 95 VAL A O 1
ATOM 793 N N . LYS A 1 96 ? 21.231 -9.236 -15.478 1.00 81.06 96 LYS A N 1
ATOM 794 C CA . LYS A 1 96 ? 21.521 -10.457 -14.700 1.00 81.06 96 LYS A CA 1
ATOM 795 C C . LYS A 1 96 ? 20.407 -11.505 -14.750 1.00 81.06 96 LYS A C 1
ATOM 797 O O . LYS A 1 96 ? 20.474 -12.479 -14.010 1.00 81.06 96 LYS A O 1
ATOM 802 N N . GLY A 1 97 ? 19.333 -11.272 -15.510 1.00 78.88 97 GLY A N 1
ATOM 803 C CA . GLY A 1 97 ? 18.152 -12.149 -15.553 1.00 78.88 97 GLY A CA 1
ATOM 804 C C . GLY A 1 97 ? 17.372 -12.236 -14.233 1.00 78.88 97 GLY A C 1
ATOM 805 O O . GLY A 1 97 ? 16.431 -13.017 -14.120 1.00 78.88 97 GLY A O 1
ATOM 806 N N . LYS A 1 98 ? 17.746 -11.454 -13.210 1.00 83.50 98 LYS A N 1
ATOM 807 C CA . LYS A 1 98 ? 17.193 -11.566 -11.856 1.00 83.50 98 LYS A CA 1
ATOM 808 C C . LYS A 1 98 ? 16.163 -10.479 -11.594 1.00 83.50 98 LYS A C 1
ATOM 810 O O . LYS A 1 98 ? 16.517 -9.312 -11.437 1.00 83.50 98 LYS A O 1
ATOM 815 N N . MET A 1 99 ? 14.903 -10.882 -11.470 1.00 85.75 99 MET A N 1
ATOM 816 C CA . MET A 1 99 ? 13.829 -9.988 -11.055 1.00 85.75 99 MET A CA 1
ATOM 817 C C . MET A 1 99 ? 13.934 -9.673 -9.560 1.00 85.75 99 MET A C 1
ATOM 819 O O . MET A 1 99 ? 14.022 -10.586 -8.739 1.00 85.75 99 MET A O 1
ATOM 823 N N . SER A 1 100 ? 13.903 -8.392 -9.195 1.00 91.31 100 SER A N 1
ATOM 824 C CA . SER A 1 100 ? 13.781 -7.987 -7.793 1.00 91.31 100 SER A CA 1
ATOM 825 C C . SER A 1 100 ? 13.092 -6.642 -7.634 1.00 91.31 100 SER A C 1
ATOM 827 O O . SER A 1 100 ? 13.309 -5.760 -8.457 1.00 91.31 100 SER A O 1
ATOM 829 N N . ASN A 1 101 ? 12.321 -6.460 -6.564 1.00 94.12 101 ASN A N 1
ATOM 830 C CA . ASN A 1 101 ? 11.832 -5.136 -6.177 1.00 94.12 101 ASN A CA 1
ATOM 831 C C . ASN A 1 101 ? 12.938 -4.292 -5.516 1.00 94.12 101 ASN A C 1
ATOM 833 O O . ASN A 1 101 ? 13.997 -4.812 -5.141 1.00 94.12 101 ASN A O 1
ATOM 837 N N . LEU A 1 102 ? 12.679 -2.991 -5.363 1.00 94.56 102 LEU A N 1
ATOM 838 C CA . LEU A 1 102 ? 13.596 -2.028 -4.736 1.00 94.56 102 LEU A CA 1
ATOM 839 C C . LEU A 1 102 ? 13.517 -1.983 -3.196 1.00 94.56 102 LEU A C 1
ATOM 841 O O . LEU A 1 102 ? 14.160 -1.146 -2.569 1.00 94.56 102 LEU A O 1
ATOM 845 N N . GLY A 1 103 ? 12.760 -2.884 -2.570 1.00 95.88 103 GLY A N 1
ATOM 846 C CA . GLY A 1 103 ? 12.633 -3.001 -1.116 1.00 95.88 103 GLY A CA 1
ATOM 847 C C . GLY A 1 103 ? 11.584 -2.087 -0.488 1.00 95.88 103 GLY A C 1
ATOM 848 O O . GLY A 1 103 ? 11.503 -2.031 0.738 1.00 95.88 103 GLY A O 1
ATOM 849 N N . TYR A 1 104 ? 10.783 -1.392 -1.293 1.00 97.50 104 TYR A N 1
ATOM 850 C CA . TYR A 1 104 ? 9.686 -0.561 -0.814 1.00 97.50 104 TYR A CA 1
ATOM 851 C C . TYR A 1 104 ? 8.496 -0.575 -1.771 1.00 97.50 104 TYR A C 1
ATOM 853 O O . TYR A 1 104 ? 8.651 -0.917 -2.941 1.00 97.50 104 TYR A O 1
ATOM 861 N N . ALA A 1 105 ? 7.327 -0.181 -1.272 1.00 98.38 105 ALA A N 1
ATOM 862 C CA . ALA A 1 105 ? 6.104 -0.002 -2.044 1.00 98.38 105 ALA A CA 1
ATOM 863 C C . ALA A 1 105 ? 5.291 1.187 -1.521 1.00 98.38 105 ALA A C 1
ATOM 865 O O . ALA A 1 105 ? 5.467 1.609 -0.378 1.00 98.38 105 ALA A O 1
ATOM 866 N N . PHE A 1 106 ? 4.380 1.685 -2.353 1.00 98.50 106 PHE A N 1
ATOM 867 C CA . PHE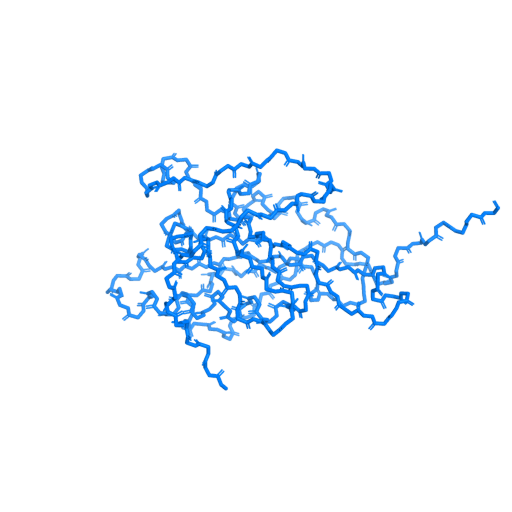 A 1 106 ? 3.358 2.652 -1.962 1.00 98.50 106 PHE A CA 1
ATOM 868 C C . PHE A 1 106 ? 1.981 2.017 -2.078 1.00 98.50 106 PHE A C 1
ATOM 870 O O . PHE A 1 106 ? 1.679 1.387 -3.094 1.00 98.50 106 PHE A O 1
ATOM 877 N N . VAL A 1 107 ? 1.159 2.200 -1.050 1.00 98.81 107 VAL A N 1
ATOM 878 C CA . VAL A 1 107 ? -0.225 1.723 -1.023 1.00 98.81 107 VAL A CA 1
ATOM 879 C C . VAL A 1 107 ? -1.107 2.851 -0.516 1.00 98.81 107 VAL A C 1
ATOM 881 O O . VAL A 1 107 ? -0.811 3.416 0.536 1.00 98.81 107 VAL A O 1
ATOM 884 N N . ASN A 1 108 ? -2.164 3.183 -1.255 1.00 98.88 108 ASN A N 1
ATOM 885 C CA . ASN A 1 108 ? -3.209 4.070 -0.755 1.00 98.88 108 ASN A CA 1
ATOM 886 C C . ASN A 1 108 ? -4.379 3.241 -0.243 1.00 98.88 108 ASN A C 1
ATOM 888 O O . ASN A 1 108 ? -4.922 2.410 -0.973 1.00 98.88 108 ASN A O 1
ATOM 892 N N . PHE A 1 109 ? -4.747 3.485 1.007 1.00 98.88 109 PHE A N 1
ATOM 893 C CA . PHE A 1 109 ? -5.994 3.020 1.583 1.00 98.88 109 PHE A CA 1
ATOM 894 C C . PHE A 1 109 ? -7.089 4.061 1.360 1.00 98.88 109 PHE A C 1
ATOM 896 O O . PHE A 1 109 ? -6.810 5.248 1.221 1.00 98.88 109 PHE A O 1
ATOM 903 N N . THR A 1 110 ? -8.345 3.628 1.331 1.00 98.44 110 THR A N 1
ATOM 904 C CA . THR A 1 110 ? -9.474 4.534 1.070 1.00 98.44 110 THR A CA 1
ATOM 905 C C . THR A 1 110 ? -9.791 5.441 2.257 1.00 98.44 110 THR A C 1
ATOM 907 O O . THR A 1 110 ? -10.417 6.479 2.073 1.00 98.44 110 THR A O 1
ATOM 910 N N . THR A 1 111 ? -9.369 5.069 3.471 1.00 98.50 111 THR A N 1
ATOM 911 C CA . THR A 1 111 ? -9.578 5.852 4.697 1.00 98.50 111 THR A CA 1
ATOM 912 C C . THR A 1 111 ? -8.331 5.835 5.589 1.00 98.50 111 THR A C 1
ATOM 914 O O . THR A 1 111 ? -7.547 4.876 5.533 1.00 98.50 111 THR A O 1
ATOM 917 N N . PRO A 1 112 ? -8.132 6.858 6.447 1.00 98.62 112 PRO A N 1
ATOM 918 C CA . PRO A 1 112 ? -7.046 6.845 7.424 1.00 98.62 112 PRO A CA 1
ATOM 919 C C . PRO A 1 112 ? -7.134 5.673 8.402 1.00 98.62 112 PRO A C 1
ATOM 921 O O . PRO A 1 112 ? -6.121 5.056 8.727 1.00 98.62 112 PRO A O 1
ATOM 924 N N . SER A 1 113 ? -8.354 5.287 8.785 1.00 98.31 113 SER A N 1
ATOM 925 C CA . SER A 1 113 ? -8.608 4.111 9.620 1.00 98.31 113 SER A CA 1
ATOM 926 C C . SER A 1 113 ? -8.116 2.815 8.979 1.00 98.31 113 SER A C 1
ATOM 928 O O . SER A 1 113 ? -7.415 2.032 9.623 1.00 98.31 113 SER A O 1
ATOM 930 N N . ALA A 1 114 ? -8.363 2.615 7.683 1.00 98.69 114 ALA A N 1
ATOM 931 C CA . ALA A 1 114 ? -7.842 1.466 6.949 1.00 98.69 114 ALA A CA 1
ATOM 932 C C . ALA A 1 114 ? -6.299 1.450 6.900 1.00 98.69 114 ALA A C 1
ATOM 934 O O . ALA A 1 114 ? -5.681 0.415 7.168 1.00 98.69 114 ALA A O 1
ATOM 935 N N . ALA A 1 115 ? -5.663 2.601 6.643 1.00 98.81 115 ALA A N 1
ATOM 936 C CA . ALA A 1 115 ? -4.203 2.724 6.678 1.00 98.81 115 ALA A CA 1
ATOM 937 C C . ALA A 1 115 ? -3.631 2.434 8.075 1.00 98.81 115 ALA A C 1
ATOM 939 O O . ALA A 1 115 ? -2.619 1.740 8.207 1.00 98.81 115 ALA A O 1
ATOM 940 N N . PHE A 1 116 ? -4.294 2.921 9.126 1.00 98.75 116 PHE A N 1
ATOM 941 C CA . PHE A 1 116 ? -3.888 2.704 10.510 1.00 98.75 116 PHE A CA 1
ATOM 942 C C . PHE A 1 116 ? -4.023 1.234 10.931 1.00 98.75 116 PHE A C 1
ATOM 944 O O . PHE A 1 116 ? -3.104 0.687 11.544 1.00 98.75 116 PHE A O 1
ATOM 951 N N . LYS A 1 117 ? -5.109 0.549 10.545 1.00 98.56 117 LYS A N 1
ATOM 952 C CA . LYS A 1 117 ? -5.285 -0.902 10.758 1.00 98.56 117 LYS A CA 1
ATOM 953 C C . LYS A 1 117 ? -4.138 -1.695 10.117 1.00 98.56 117 LYS A C 1
ATOM 955 O O . LYS A 1 117 ? -3.576 -2.588 10.758 1.00 98.56 117 LYS A O 1
ATOM 960 N N . PHE A 1 118 ? -3.719 -1.320 8.906 1.00 98.75 118 PHE A N 1
ATOM 961 C CA . PHE A 1 118 ? -2.556 -1.922 8.250 1.00 98.75 118 PHE A CA 1
ATOM 962 C C . PHE A 1 118 ? -1.249 -1.623 8.995 1.00 98.75 118 PHE A C 1
ATOM 964 O O . PHE A 1 118 ? -0.479 -2.542 9.282 1.00 98.75 118 PHE A O 1
ATOM 971 N N . TYR A 1 119 ? -1.012 -0.363 9.374 1.00 98.69 119 TYR A N 1
ATOM 972 C CA . TYR A 1 119 ? 0.149 0.037 10.172 1.00 98.69 119 TYR A CA 1
ATOM 973 C C . TYR A 1 119 ? 0.262 -0.786 11.461 1.00 98.69 119 TYR A C 1
ATOM 975 O O . TYR A 1 119 ? 1.310 -1.370 11.730 1.00 98.69 119 TYR A O 1
ATOM 983 N N . LYS A 1 120 ? -0.827 -0.909 12.227 1.00 98.38 120 LYS A N 1
ATOM 984 C CA . LYS A 1 120 ? -0.858 -1.668 13.486 1.00 98.38 120 LYS A CA 1
ATOM 985 C C . LYS A 1 120 ? -0.502 -3.140 13.308 1.00 98.38 120 LYS A C 1
ATOM 987 O O . LYS A 1 120 ? 0.097 -3.719 14.212 1.00 98.38 120 LYS A O 1
ATOM 992 N N . GLN A 1 121 ? -0.870 -3.741 12.178 1.00 97.94 121 GLN A N 1
ATOM 993 C CA . GLN A 1 121 ? -0.587 -5.147 11.901 1.00 97.94 121 GLN A CA 1
ATOM 994 C C . GLN A 1 121 ? 0.829 -5.378 11.357 1.00 97.94 121 GLN A C 1
ATOM 996 O O . GLN A 1 121 ? 1.447 -6.390 11.693 1.00 97.94 121 GLN A O 1
ATOM 1001 N N . PHE A 1 122 ? 1.340 -4.478 10.512 1.00 98.06 122 PHE A N 1
ATOM 1002 C CA . PHE A 1 122 ? 2.568 -4.712 9.746 1.00 98.06 122 PHE A CA 1
ATOM 1003 C C . PHE A 1 122 ? 3.789 -3.922 10.226 1.00 98.06 122 PHE A C 1
ATOM 1005 O O . PHE A 1 122 ? 4.909 -4.247 9.826 1.00 98.06 122 PHE A O 1
ATOM 1012 N N . GLN A 1 123 ? 3.631 -2.921 11.092 1.00 98.06 123 GLN A N 1
ATOM 1013 C CA . GLN A 1 123 ? 4.774 -2.221 11.673 1.00 98.06 123 GLN A CA 1
ATOM 1014 C C . GLN A 1 123 ? 5.597 -3.167 12.554 1.00 98.06 123 GLN A C 1
ATOM 1016 O O . GLN A 1 123 ? 5.089 -3.745 13.513 1.00 98.06 123 GLN A O 1
ATOM 1021 N N . GLY A 1 124 ? 6.885 -3.324 12.236 1.00 96.62 124 GLY A N 1
ATOM 1022 C CA . GLY A 1 124 ? 7.767 -4.263 12.934 1.00 96.62 124 GLY A CA 1
ATOM 1023 C C . GLY A 1 124 ? 7.530 -5.733 12.569 1.00 96.62 124 GLY A C 1
ATOM 1024 O O . GLY A 1 124 ? 8.069 -6.622 13.229 1.00 96.62 124 GLY A O 1
ATOM 1025 N N . PHE A 1 125 ? 6.738 -6.017 11.530 1.00 94.88 125 PHE A N 1
ATOM 1026 C CA . PHE A 1 125 ? 6.434 -7.383 11.113 1.00 94.88 125 PHE A CA 1
ATOM 1027 C C . PHE A 1 125 ? 7.658 -8.071 10.495 1.00 94.88 125 PHE A C 1
ATOM 1029 O O . PHE A 1 125 ? 8.250 -7.572 9.539 1.00 94.88 125 PHE A O 1
ATOM 1036 N N . ALA A 1 126 ? 8.030 -9.244 11.008 1.00 94.25 126 ALA A N 1
ATOM 1037 C CA . ALA A 1 126 ? 9.103 -10.049 10.433 1.00 94.25 126 ALA A CA 1
ATOM 1038 C C . ALA A 1 126 ? 8.592 -10.835 9.220 1.00 94.25 126 ALA A C 1
ATOM 1040 O O . ALA A 1 126 ? 7.740 -11.714 9.350 1.00 94.25 126 ALA A O 1
ATOM 1041 N N . TRP A 1 127 ? 9.126 -10.543 8.033 1.00 91.38 127 TRP A N 1
ATOM 1042 C CA . TRP A 1 127 ? 8.743 -11.265 6.823 1.00 91.38 127 TRP A CA 1
ATOM 1043 C C . TRP A 1 127 ? 9.133 -12.742 6.924 1.00 91.38 127 TRP A C 1
ATOM 1045 O O . TRP A 1 127 ? 10.290 -13.065 7.196 1.00 91.38 127 TRP A O 1
ATOM 1055 N N . ASN A 1 128 ? 8.186 -13.640 6.646 1.00 87.50 128 ASN A N 1
ATOM 1056 C CA . ASN A 1 128 ? 8.431 -15.080 6.645 1.00 87.50 128 ASN A CA 1
ATOM 1057 C C . ASN A 1 128 ? 9.146 -15.515 5.354 1.00 87.50 128 ASN A C 1
ATOM 1059 O O . ASN A 1 128 ? 8.536 -16.058 4.432 1.00 87.50 128 ASN A O 1
ATOM 1063 N N . VAL A 1 129 ? 10.439 -15.209 5.264 1.00 85.94 129 VAL A N 1
ATOM 1064 C CA . VAL A 1 129 ? 11.308 -15.581 4.146 1.00 85.94 129 VAL A CA 1
ATOM 1065 C C . VAL A 1 129 ? 12.534 -16.324 4.661 1.00 85.94 129 VAL A C 1
ATOM 1067 O O . VAL A 1 129 ? 13.111 -15.964 5.682 1.00 85.94 129 VAL A O 1
ATOM 1070 N N . THR A 1 130 ? 12.948 -17.362 3.937 1.00 78.44 130 THR A N 1
ATOM 1071 C CA . THR A 1 130 ? 14.067 -18.234 4.332 1.00 78.44 130 THR A CA 1
ATOM 1072 C C . THR A 1 130 ? 15.434 -17.569 4.181 1.00 78.44 130 THR A C 1
ATOM 1074 O O . THR A 1 130 ? 16.390 -17.962 4.840 1.00 78.44 130 THR A O 1
ATOM 1077 N N . GLN A 1 131 ? 15.542 -16.558 3.318 1.00 78.88 131 GLN A N 1
ATOM 1078 C CA . GLN A 1 131 ? 16.788 -15.857 3.019 1.00 78.88 131 GLN A CA 1
ATOM 1079 C C . GLN A 1 131 ? 16.615 -14.357 3.233 1.00 78.88 131 GLN A C 1
ATOM 1081 O O . GLN A 1 131 ? 15.647 -13.773 2.743 1.00 78.88 131 GLN A O 1
ATOM 1086 N N . ASN A 1 132 ? 17.596 -13.737 3.899 1.00 80.19 132 ASN A N 1
ATOM 1087 C CA . ASN A 1 132 ? 17.618 -12.310 4.234 1.00 80.19 132 ASN A CA 1
ATOM 1088 C C . ASN A 1 132 ? 16.336 -11.866 4.958 1.00 80.19 132 ASN A C 1
ATOM 1090 O O . ASN A 1 132 ? 15.538 -11.123 4.376 1.00 80.19 132 ASN A O 1
ATOM 1094 N N . PRO A 1 133 ? 16.118 -12.327 6.205 1.00 85.19 133 PRO A N 1
ATOM 1095 C CA . PRO A 1 133 ? 14.976 -11.890 6.990 1.00 85.19 133 PRO A CA 1
ATOM 1096 C C . PRO A 1 133 ? 15.017 -10.369 7.134 1.00 85.19 133 PRO A C 1
ATOM 1098 O O . PRO A 1 133 ? 16.056 -9.775 7.426 1.00 85.19 133 PRO A O 1
ATOM 1101 N N . LYS A 1 134 ? 13.875 -9.738 6.892 1.00 92.00 134 LYS A N 1
ATOM 1102 C CA . LYS A 1 134 ? 13.703 -8.292 6.985 1.00 92.00 134 LYS A CA 1
ATOM 1103 C C . LYS A 1 134 ? 12.553 -7.984 7.930 1.00 92.00 134 LYS A C 1
ATOM 1105 O O . LYS A 1 134 ? 11.610 -8.769 8.036 1.00 92.00 134 LYS A O 1
ATOM 1110 N N . ILE A 1 135 ? 12.630 -6.827 8.574 1.00 95.25 135 ILE A N 1
ATOM 1111 C CA . ILE A 1 135 ? 11.569 -6.303 9.430 1.00 95.25 135 ILE A CA 1
ATOM 1112 C C . ILE A 1 135 ? 10.855 -5.190 8.674 1.00 95.25 135 ILE A C 1
ATOM 1114 O O . ILE A 1 135 ? 11.483 -4.214 8.270 1.00 95.25 135 ILE A O 1
ATOM 1118 N N . CYS A 1 136 ? 9.559 -5.371 8.450 1.00 97.31 136 CYS A N 1
ATOM 1119 C CA . CYS A 1 136 ? 8.687 -4.410 7.801 1.00 97.31 136 CYS A CA 1
ATOM 1120 C C . CYS A 1 136 ? 8.651 -3.094 8.584 1.00 97.31 136 CYS A C 1
ATOM 1122 O O . CYS A 1 136 ? 8.460 -3.082 9.801 1.00 97.31 136 CYS A O 1
ATOM 1124 N N . GLU A 1 137 ? 8.807 -1.989 7.862 1.00 98.19 137 GLU A N 1
ATOM 1125 C CA . GLU A 1 137 ? 8.671 -0.637 8.395 1.00 98.19 137 GLU A CA 1
ATOM 1126 C C . GLU A 1 137 ? 7.612 0.106 7.584 1.00 98.19 137 GLU A C 1
ATOM 1128 O O . GLU A 1 137 ? 7.670 0.141 6.358 1.00 98.19 137 GLU A O 1
ATOM 1133 N N . ILE A 1 138 ? 6.647 0.701 8.269 1.00 98.38 138 ILE A N 1
ATOM 1134 C CA . ILE A 1 138 ? 5.552 1.466 7.694 1.00 98.38 138 ILE A CA 1
ATOM 1135 C C . ILE A 1 138 ? 5.757 2.936 8.040 1.00 98.38 138 ILE A C 1
ATOM 1137 O O . ILE A 1 138 ? 5.939 3.317 9.197 1.00 98.38 138 ILE A O 1
ATOM 1141 N N . ASN A 1 139 ? 5.719 3.767 7.008 1.00 98.44 139 ASN A N 1
ATOM 1142 C CA . ASN A 1 139 ? 5.862 5.212 7.094 1.00 98.44 139 ASN A CA 1
ATOM 1143 C C . ASN A 1 139 ? 4.718 5.900 6.362 1.00 98.44 139 ASN A C 1
ATOM 1145 O O . ASN A 1 139 ? 4.122 5.312 5.459 1.00 98.44 139 ASN A O 1
ATOM 1149 N N . ALA A 1 140 ? 4.440 7.157 6.702 1.00 98.50 140 ALA A N 1
ATOM 1150 C CA . ALA A 1 140 ? 3.574 7.969 5.860 1.00 98.50 140 ALA A CA 1
ATOM 1151 C C . ALA A 1 140 ? 4.296 8.248 4.534 1.00 98.50 140 ALA A C 1
ATOM 1153 O O . ALA A 1 140 ? 5.483 8.589 4.505 1.00 98.50 140 ALA A O 1
ATOM 1154 N N . ALA A 1 141 ? 3.601 8.074 3.412 1.00 97.88 141 ALA A N 1
ATOM 1155 C CA . ALA A 1 141 ? 4.150 8.469 2.124 1.00 97.88 141 ALA A CA 1
ATOM 1156 C C . ALA A 1 141 ? 4.239 10.000 2.029 1.00 97.88 141 ALA A C 1
ATOM 1158 O O . ALA A 1 141 ? 3.383 10.720 2.537 1.00 97.88 141 ALA A O 1
ATOM 1159 N N . LYS A 1 142 ? 5.250 10.506 1.314 1.00 96.38 142 LYS A N 1
ATOM 1160 C CA . LYS A 1 142 ? 5.388 11.948 1.035 1.00 96.38 142 LYS A CA 1
ATOM 1161 C C . LYS A 1 142 ? 4.167 12.532 0.320 1.00 96.38 142 LYS A C 1
ATOM 1163 O O . LYS A 1 142 ? 3.836 13.694 0.518 1.00 96.38 142 LYS A O 1
ATOM 1168 N N . TYR A 1 143 ? 3.544 11.737 -0.540 1.00 96.56 143 TYR A N 1
ATOM 1169 C CA . TYR A 1 143 ? 2.358 12.119 -1.288 1.00 96.56 143 TYR A CA 1
ATOM 1170 C C . TYR A 1 143 ? 1.188 11.298 -0.761 1.00 96.56 143 TYR A C 1
ATOM 1172 O O . TYR A 1 143 ? 1.263 10.070 -0.779 1.00 96.56 143 TYR A O 1
ATOM 1180 N N . GLN A 1 144 ? 0.169 11.992 -0.261 1.00 98.38 144 GLN A N 1
ATOM 1181 C CA . GLN A 1 144 ? -1.008 11.413 0.384 1.00 98.38 144 GLN A CA 1
ATOM 1182 C C . GLN A 1 144 ? -2.231 11.494 -0.531 1.00 98.38 144 GLN A C 1
ATOM 1184 O O . GLN A 1 144 ? -2.421 12.501 -1.221 1.00 98.38 144 GLN A O 1
ATOM 1189 N N . GLY A 1 145 ? -3.055 10.451 -0.501 1.00 98.25 145 GLY A N 1
ATOM 1190 C CA . GLY A 1 145 ? -4.305 10.345 -1.241 1.00 98.25 145 GLY A CA 1
ATOM 1191 C C . GLY A 1 145 ? -4.142 9.854 -2.680 1.00 98.25 145 GLY A C 1
ATOM 1192 O O . GLY A 1 145 ? -3.130 10.086 -3.356 1.00 98.25 145 GLY A O 1
ATOM 1193 N N . LYS A 1 146 ? -5.189 9.187 -3.166 1.00 98.12 146 LYS A N 1
ATOM 1194 C CA . LYS A 1 146 ? -5.291 8.623 -4.516 1.00 98.12 146 LYS A CA 1
ATOM 1195 C C . LYS A 1 146 ? -5.073 9.673 -5.601 1.00 98.12 146 LYS A C 1
ATOM 1197 O O . LYS A 1 146 ? -4.298 9.443 -6.527 1.00 98.12 146 LYS A O 1
ATOM 1202 N N . GLU A 1 147 ? -5.689 10.840 -5.475 1.00 97.62 147 GLU A N 1
ATOM 1203 C CA . GLU A 1 147 ? -5.647 11.929 -6.454 1.00 97.62 147 GLU A CA 1
ATOM 1204 C C . GLU A 1 147 ? -4.221 12.461 -6.625 1.00 97.62 147 GLU A C 1
ATOM 1206 O O . GLU A 1 147 ? -3.730 12.605 -7.749 1.00 97.62 147 GLU A O 1
ATOM 1211 N N . SER A 1 148 ? -3.515 12.681 -5.511 1.00 97.56 148 SER A N 1
ATOM 1212 C CA . SER A 1 148 ? -2.110 13.099 -5.519 1.00 97.56 148 SER A CA 1
ATOM 1213 C C . SER A 1 148 ? -1.230 12.069 -6.221 1.00 97.56 148 SER A C 1
ATOM 1215 O O . SER A 1 148 ? -0.377 12.427 -7.037 1.00 97.56 148 SER A O 1
ATOM 1217 N N . LEU A 1 149 ? -1.439 10.781 -5.936 1.00 97.75 149 LEU A N 1
ATOM 1218 C CA . LEU A 1 149 ? -0.680 9.699 -6.558 1.00 97.75 149 LEU A CA 1
ATOM 1219 C C . LEU A 1 149 ? -0.972 9.603 -8.059 1.00 97.75 149 LEU A C 1
ATOM 1221 O O . LEU A 1 149 ? -0.028 9.532 -8.845 1.00 97.75 149 LEU A O 1
ATOM 1225 N N . ILE A 1 150 ? -2.238 9.680 -8.480 1.00 97.31 150 ILE A N 1
ATOM 1226 C CA . ILE A 1 150 ? -2.620 9.712 -9.901 1.00 97.31 150 ILE A CA 1
ATOM 1227 C C . ILE A 1 150 ? -1.923 10.878 -10.604 1.00 97.31 150 ILE A C 1
ATOM 1229 O O . ILE A 1 150 ? -1.275 10.671 -11.632 1.00 97.31 150 ILE A O 1
ATOM 1233 N N . ARG A 1 151 ? -1.981 12.090 -10.039 1.00 97.06 151 ARG A N 1
ATOM 1234 C CA . ARG A 1 151 ? -1.332 13.279 -10.612 1.00 97.06 151 ARG A CA 1
ATOM 1235 C C . ARG A 1 151 ? 0.170 13.073 -10.812 1.00 97.06 151 ARG A C 1
ATOM 1237 O O . ARG A 1 151 ? 0.713 13.442 -11.847 1.00 97.06 151 ARG A O 1
ATOM 1244 N N . ILE A 1 152 ? 0.840 12.461 -9.840 1.00 95.06 152 ILE A N 1
ATOM 1245 C CA . ILE A 1 152 ? 2.293 12.258 -9.867 1.00 95.06 152 ILE A CA 1
ATOM 1246 C C . ILE A 1 152 ? 2.701 11.134 -10.812 1.00 95.06 152 ILE A C 1
ATOM 1248 O O . ILE A 1 152 ? 3.753 11.222 -11.443 1.00 95.06 152 ILE A O 1
ATOM 1252 N N . PHE A 1 153 ? 1.933 10.049 -10.864 1.00 95.81 153 PHE A N 1
ATOM 1253 C CA . PHE A 1 153 ? 2.316 8.847 -11.597 1.00 95.81 153 PHE A CA 1
ATOM 1254 C C . PHE A 1 153 ? 1.818 8.826 -13.042 1.00 95.81 153 PHE A C 1
ATOM 1256 O O . PHE A 1 153 ? 2.521 8.280 -13.887 1.00 95.81 153 PHE A O 1
ATOM 1263 N N . SER A 1 154 ? 0.695 9.477 -13.354 1.00 94.25 154 SER A N 1
ATOM 1264 C CA . SER A 1 154 ? 0.172 9.588 -14.727 1.00 94.25 154 SER A CA 1
ATOM 1265 C C . SER A 1 154 ? 1.171 10.221 -15.700 1.00 94.25 154 SER A C 1
ATOM 1267 O O . SER A 1 154 ? 1.258 9.804 -16.850 1.00 94.25 154 SER A O 1
ATOM 1269 N N . GLN A 1 155 ? 1.978 11.172 -15.226 1.00 91.12 155 GLN A N 1
ATOM 1270 C CA . GLN A 1 155 ? 2.984 11.869 -16.032 1.00 91.12 155 GLN A CA 1
ATOM 1271 C C . GLN A 1 155 ? 4.334 11.136 -16.098 1.00 91.12 155 GLN A C 1
ATOM 1273 O O . GLN A 1 155 ? 5.232 11.549 -16.833 1.00 91.12 155 GLN A O 1
ATOM 1278 N N . LYS A 1 156 ? 4.529 10.063 -15.320 1.00 93.31 156 LYS A N 1
ATOM 1279 C CA . LYS A 1 156 ? 5.810 9.350 -15.279 1.00 93.31 156 LYS A CA 1
ATOM 1280 C C . LYS A 1 156 ? 5.932 8.364 -16.427 1.00 93.31 156 LYS A C 1
ATOM 1282 O O . LYS A 1 156 ? 5.008 7.615 -16.728 1.00 93.31 156 LYS A O 1
ATOM 1287 N N . VAL A 1 157 ? 7.128 8.322 -17.005 1.00 91.12 157 VAL A N 1
ATOM 1288 C CA . VAL A 1 157 ? 7.494 7.346 -18.030 1.00 91.12 157 VAL A CA 1
ATOM 1289 C C . VAL A 1 157 ? 8.115 6.116 -17.376 1.00 91.12 157 VAL A C 1
ATOM 1291 O O . VAL A 1 157 ? 9.141 6.202 -16.700 1.00 91.12 157 VAL A O 1
ATOM 1294 N N . PHE A 1 158 ? 7.523 4.956 -17.637 1.00 90.25 158 PHE A N 1
ATOM 1295 C CA . PHE A 1 158 ? 7.987 3.658 -17.169 1.00 90.25 158 PHE A CA 1
ATOM 1296 C C . PHE A 1 158 ? 8.564 2.864 -18.335 1.00 90.25 158 PHE A C 1
ATOM 1298 O O . PHE A 1 158 ? 7.836 2.247 -19.113 1.00 90.25 158 PHE A O 1
ATOM 1305 N N . ARG A 1 159 ? 9.896 2.870 -18.455 1.00 87.56 159 ARG A N 1
ATOM 1306 C CA . ARG A 1 159 ? 10.614 2.071 -19.457 1.00 87.56 159 ARG A CA 1
ATOM 1307 C C . ARG A 1 159 ? 10.818 0.654 -18.943 1.00 87.56 159 ARG A C 1
ATOM 1309 O O . ARG A 1 159 ? 11.732 0.408 -18.156 1.00 87.56 159 ARG A O 1
ATOM 1316 N N . CYS A 1 160 ? 9.939 -0.256 -19.342 1.00 81.19 160 CYS A N 1
ATOM 1317 C CA . CYS A 1 160 ? 9.968 -1.632 -18.863 1.00 81.19 160 CYS A CA 1
ATOM 1318 C C . CYS A 1 160 ? 9.340 -2.620 -19.845 1.00 81.19 160 CYS A C 1
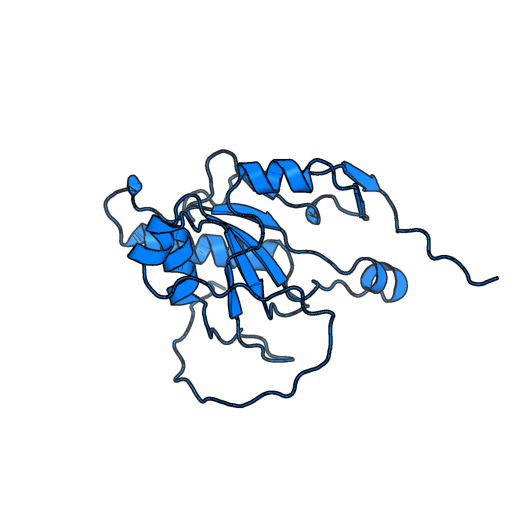ATOM 1320 O O . CYS A 1 160 ? 8.638 -2.243 -20.783 1.00 81.19 160 CYS A O 1
ATOM 1322 N N . LYS A 1 161 ? 9.601 -3.916 -19.645 1.00 78.06 161 LYS A N 1
ATOM 1323 C CA . LYS A 1 161 ? 9.082 -4.968 -20.532 1.00 78.06 161 LYS A CA 1
ATOM 1324 C C . LYS A 1 161 ? 7.606 -5.300 -20.297 1.00 78.06 161 LYS A C 1
ATOM 1326 O O . LYS A 1 161 ? 6.943 -5.656 -21.263 1.00 78.06 161 LYS A O 1
ATOM 1331 N N . ASN A 1 162 ? 7.120 -5.206 -19.059 1.00 79.56 162 ASN A N 1
ATOM 1332 C CA . ASN A 1 162 ? 5.768 -5.617 -18.678 1.00 79.56 162 ASN A CA 1
ATOM 1333 C C . ASN A 1 162 ? 5.033 -4.442 -17.991 1.00 79.56 162 ASN A C 1
ATOM 1335 O O . ASN A 1 162 ? 5.612 -3.855 -17.075 1.00 79.56 162 ASN A O 1
ATOM 1339 N N . PRO A 1 163 ? 3.805 -4.085 -18.414 1.00 78.69 163 PRO A N 1
ATOM 1340 C CA . PRO A 1 163 ? 2.996 -3.063 -17.752 1.00 78.69 163 PRO A CA 1
ATOM 1341 C C . PRO A 1 163 ? 2.640 -3.366 -16.283 1.00 78.69 163 PRO A C 1
ATOM 1343 O O . PRO A 1 163 ? 2.372 -2.426 -15.540 1.00 78.69 163 PRO A O 1
ATOM 1346 N N . ASP A 1 164 ? 2.724 -4.621 -15.823 1.00 79.31 164 ASP A N 1
ATOM 1347 C CA . ASP A 1 164 ? 2.470 -5.028 -14.420 1.00 79.31 164 ASP A CA 1
ATOM 1348 C C . ASP A 1 164 ? 3.405 -4.364 -13.397 1.00 79.31 164 ASP A C 1
ATOM 1350 O O . ASP A 1 164 ? 3.271 -4.524 -12.185 1.00 79.31 164 ASP A O 1
ATOM 1354 N N . PHE A 1 165 ? 4.417 -3.652 -13.879 1.00 86.00 165 PHE A N 1
ATOM 1355 C CA . PHE A 1 165 ? 5.374 -2.944 -13.053 1.00 86.00 165 PHE A CA 1
ATOM 1356 C C . PHE A 1 165 ? 5.072 -1.447 -12.908 1.00 86.00 165 PHE A C 1
ATOM 1358 O O . PHE A 1 165 ? 5.813 -0.726 -12.232 1.00 86.00 165 PHE A O 1
ATOM 1365 N N . LEU A 1 166 ? 4.018 -0.969 -13.569 1.00 94.44 166 LEU A N 1
ATOM 1366 C CA . LEU A 1 166 ? 3.448 0.344 -13.313 1.00 94.44 166 LEU A CA 1
ATOM 1367 C C . LEU A 1 166 ? 2.615 0.294 -12.022 1.00 94.44 166 LEU A C 1
ATOM 1369 O O . LEU A 1 166 ? 2.169 -0.775 -11.602 1.00 94.44 166 LEU A O 1
ATOM 1373 N N . PRO A 1 167 ? 2.381 1.446 -11.379 1.00 96.94 167 PRO A N 1
ATOM 1374 C CA . PRO A 1 167 ? 1.345 1.560 -10.368 1.00 96.94 167 PRO A CA 1
ATOM 1375 C C . PRO A 1 167 ? -0.007 1.090 -10.910 1.00 96.94 167 PRO A C 1
ATOM 1377 O O . PRO A 1 167 ? -0.336 1.350 -12.068 1.00 96.94 167 PRO A O 1
ATOM 1380 N N . ILE A 1 168 ? -0.790 0.437 -10.059 1.00 97.38 168 ILE A N 1
ATOM 1381 C CA . ILE A 1 168 ? -2.132 -0.048 -10.374 1.00 97.38 168 ILE A CA 1
ATOM 1382 C C . ILE A 1 168 ? -3.149 0.706 -9.525 1.00 97.38 168 ILE A C 1
ATOM 1384 O O . ILE A 1 168 ? -2.979 0.837 -8.311 1.00 97.38 168 ILE A O 1
ATOM 1388 N N . LEU A 1 169 ? -4.217 1.166 -10.174 1.00 97.75 169 LEU A N 1
ATOM 1389 C CA . LEU A 1 169 ? -5.365 1.813 -9.556 1.00 97.75 169 LEU A CA 1
ATOM 1390 C C . LEU A 1 169 ? -6.587 0.889 -9.573 1.00 97.75 169 LEU A C 1
ATOM 1392 O O . LEU A 1 169 ? -6.923 0.328 -10.614 1.00 97.75 169 LEU A O 1
ATOM 1396 N N . PHE A 1 170 ? -7.297 0.788 -8.453 1.00 97.69 170 PHE A N 1
ATOM 1397 C CA . PHE A 1 170 ? -8.579 0.091 -8.342 1.00 97.69 170 PHE A CA 1
ATOM 1398 C C . PHE A 1 170 ? -9.690 1.124 -8.127 1.00 97.69 170 PHE A C 1
ATOM 1400 O O . PHE A 1 170 ? -9.663 1.885 -7.162 1.00 97.69 170 PHE A O 1
ATOM 1407 N N . SER A 1 171 ? -10.665 1.191 -9.036 1.00 91.81 171 SER A N 1
ATOM 1408 C CA . SER A 1 171 ? -11.675 2.261 -9.047 1.00 91.81 171 SER A CA 1
ATOM 1409 C C . SER A 1 171 ? -12.513 2.302 -7.766 1.00 91.81 171 SER A C 1
ATOM 1411 O O . SER A 1 171 ? -12.616 3.370 -7.165 1.00 91.81 171 SER A O 1
ATOM 1413 N N . ALA A 1 172 ? -13.029 1.150 -7.327 1.00 93.00 172 ALA A N 1
ATOM 1414 C CA . ALA A 1 172 ? -13.858 0.999 -6.125 1.00 93.00 172 ALA A CA 1
ATOM 1415 C C . ALA A 1 172 ? -13.078 0.550 -4.870 1.00 93.00 172 ALA A C 1
ATOM 1417 O O . ALA A 1 172 ? -13.671 0.346 -3.812 1.00 93.00 172 ALA A O 1
ATOM 1418 N N . GLY A 1 173 ? -11.755 0.396 -4.984 1.00 97.12 173 GLY A N 1
ATOM 1419 C CA . GLY A 1 173 ? -10.911 -0.181 -3.941 1.00 97.12 173 GLY A CA 1
ATOM 1420 C C . GLY A 1 173 ? -11.114 -1.690 -3.746 1.00 97.12 173 GLY A C 1
ATOM 1421 O O . GLY A 1 173 ? -12.183 -2.254 -3.990 1.00 97.12 173 GLY A O 1
ATOM 1422 N N . ARG A 1 174 ? -10.059 -2.367 -3.297 1.00 98.00 174 ARG A N 1
ATOM 1423 C CA . ARG A 1 174 ? -10.079 -3.785 -2.938 1.00 98.00 174 ARG A CA 1
ATOM 1424 C C . ARG A 1 174 ? -10.232 -3.950 -1.439 1.00 98.00 174 ARG A C 1
ATOM 1426 O O . ARG A 1 174 ? -9.486 -3.342 -0.679 1.00 98.00 174 ARG A O 1
ATOM 1433 N N . ASP A 1 175 ? -11.184 -4.780 -1.037 1.00 97.81 175 ASP A N 1
ATOM 1434 C CA . ASP A 1 175 ? -11.597 -4.998 0.355 1.00 97.81 175 ASP A CA 1
ATOM 1435 C C . ASP A 1 175 ? -11.287 -6.416 0.861 1.00 97.81 175 ASP A C 1
ATOM 1437 O O . ASP A 1 175 ? -11.660 -6.796 1.968 1.00 97.81 175 ASP A O 1
ATOM 1441 N N . GLY A 1 176 ? -10.599 -7.219 0.049 1.00 97.25 176 GLY A N 1
ATOM 1442 C CA . GLY A 1 176 ? -10.269 -8.601 0.372 1.00 97.25 176 GLY A CA 1
ATOM 1443 C C . GLY A 1 176 ? -11.394 -9.612 0.119 1.00 97.25 176 GLY A C 1
ATOM 1444 O O . GLY A 1 176 ? -11.086 -10.799 0.008 1.00 97.25 176 GLY A O 1
ATOM 1445 N N . PHE A 1 177 ? -12.650 -9.201 -0.062 1.00 96.81 177 PHE A N 1
ATOM 1446 C CA . PHE A 1 177 ? -13.719 -10.057 -0.595 1.00 96.81 177 PHE A CA 1
ATOM 1447 C C . PHE A 1 177 ? -13.754 -9.992 -2.126 1.00 96.81 177 PHE A C 1
ATOM 1449 O O . PHE A 1 177 ? -13.918 -11.005 -2.806 1.00 96.81 177 PHE A O 1
ATOM 1456 N N . ASN A 1 178 ? -13.480 -8.819 -2.693 1.00 96.44 178 ASN A N 1
ATOM 1457 C CA . ASN A 1 178 ? -13.501 -8.554 -4.131 1.00 96.44 178 ASN A CA 1
ATOM 1458 C C . ASN A 1 178 ? -12.143 -8.783 -4.843 1.00 96.44 178 ASN A C 1
ATOM 1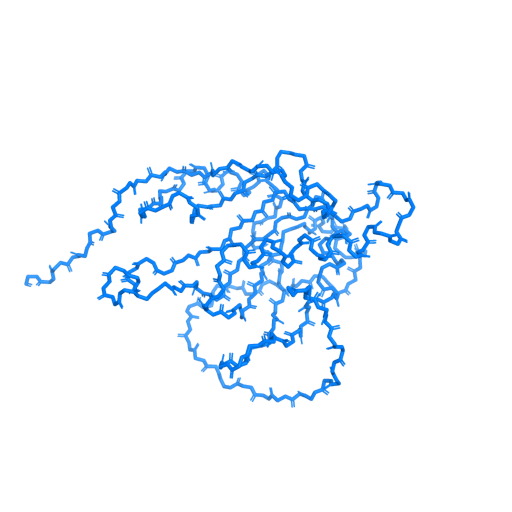460 O O . ASN A 1 178 ? -11.810 -8.097 -5.811 1.00 96.44 178 ASN A O 1
ATOM 1464 N N . ARG A 1 179 ? -11.358 -9.794 -4.433 1.00 93.62 179 ARG A N 1
ATOM 1465 C CA . ARG A 1 179 ? -9.967 -10.041 -4.907 1.00 93.62 179 ARG A CA 1
ATOM 1466 C C . ARG A 1 179 ? -9.805 -10.268 -6.420 1.00 93.62 179 ARG A C 1
ATOM 1468 O O . ARG A 1 179 ? -8.688 -10.306 -6.936 1.00 93.62 179 ARG A O 1
ATOM 1475 N N . ARG A 1 180 ? -10.897 -10.474 -7.153 1.00 93.88 180 ARG A N 1
ATOM 1476 C CA . ARG A 1 180 ? -10.880 -10.619 -8.619 1.00 93.88 180 ARG A CA 1
ATOM 1477 C C . ARG A 1 180 ? -10.996 -9.282 -9.356 1.00 93.88 180 ARG A C 1
ATOM 1479 O O . ARG A 1 180 ? -10.931 -9.273 -10.578 1.00 93.88 180 ARG A O 1
ATOM 1486 N N . MET A 1 181 ? -11.147 -8.168 -8.636 1.00 93.75 181 MET A N 1
ATOM 1487 C CA . MET A 1 181 ? -11.217 -6.834 -9.225 1.00 93.75 181 MET A CA 1
ATOM 1488 C C . MET A 1 181 ? -9.935 -6.512 -9.998 1.00 93.75 181 MET A C 1
ATOM 1490 O O . MET A 1 181 ? -8.838 -6.496 -9.429 1.00 93.75 181 MET A O 1
ATOM 1494 N N . SER A 1 182 ? -10.087 -6.229 -11.289 1.00 92.56 182 SER A N 1
ATOM 1495 C CA . SER A 1 182 ? -9.011 -5.736 -12.142 1.00 92.56 182 SER A CA 1
ATOM 1496 C C . SER A 1 182 ? -8.694 -4.281 -11.816 1.00 92.56 182 SER A C 1
ATOM 1498 O O . SER A 1 182 ? -9.600 -3.473 -11.603 1.00 92.56 182 SER A O 1
ATOM 1500 N N . GLY A 1 183 ? -7.410 -3.945 -11.812 1.00 94.62 183 GLY A N 1
ATOM 1501 C CA . GLY A 1 183 ? -6.955 -2.564 -11.733 1.00 94.62 183 GLY A CA 1
ATOM 1502 C C . GLY A 1 183 ? -6.503 -2.037 -1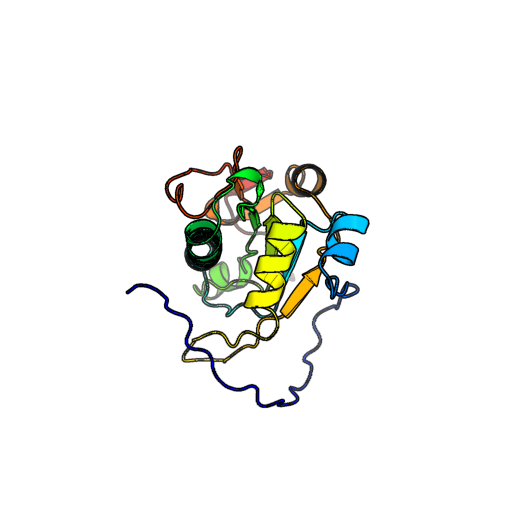3.090 1.00 94.62 183 GLY A C 1
ATOM 1503 O O . GLY A 1 183 ? -6.335 -2.795 -14.043 1.00 94.62 183 GLY A O 1
ATOM 1504 N N . ILE A 1 184 ? -6.292 -0.728 -13.161 1.00 95.06 184 ILE A N 1
ATOM 1505 C CA . ILE A 1 184 ? -5.797 -0.026 -14.344 1.00 95.06 184 ILE A CA 1
ATOM 1506 C C . ILE A 1 184 ? -4.379 0.460 -14.051 1.00 95.06 184 ILE A C 1
ATOM 1508 O O . ILE A 1 184 ? -4.141 1.111 -13.031 1.00 95.06 184 ILE A O 1
ATOM 1512 N N . SER A 1 185 ? -3.437 0.154 -14.940 1.00 95.69 185 SER A N 1
ATOM 1513 C CA . SER A 1 185 ? -2.081 0.697 -14.863 1.00 95.69 185 SER A CA 1
ATOM 1514 C C . SER A 1 185 ? -2.083 2.203 -15.118 1.00 95.69 185 SER A C 1
ATOM 1516 O O . SER A 1 185 ? -2.730 2.683 -16.046 1.00 95.69 185 SER A O 1
ATOM 1518 N N . ILE A 1 186 ? -1.318 2.951 -14.327 1.00 95.06 186 ILE A N 1
ATOM 1519 C CA . ILE A 1 186 ? -1.202 4.412 -14.438 1.00 95.06 186 ILE A CA 1
ATOM 1520 C C . ILE A 1 186 ? 0.239 4.825 -14.724 1.00 95.06 186 ILE A C 1
ATOM 1522 O O . ILE A 1 186 ? 1.179 4.387 -14.061 1.00 95.06 186 ILE A O 1
ATOM 1526 N N . GLY A 1 187 ? 0.393 5.712 -15.706 1.00 94.62 187 GLY A N 1
ATOM 1527 C CA . GLY A 1 187 ? 1.676 6.194 -16.210 1.00 94.62 187 GLY A CA 1
ATOM 1528 C C . GLY A 1 187 ? 1.887 5.864 -17.684 1.00 94.62 187 GLY A C 1
ATOM 1529 O O . GLY A 1 187 ? 1.151 5.086 -18.289 1.00 94.62 187 GLY A O 1
ATOM 1530 N N . ILE A 1 188 ? 2.916 6.465 -18.271 1.00 93.62 188 ILE A N 1
ATOM 1531 C CA . ILE A 1 188 ? 3.263 6.290 -19.680 1.00 93.62 188 ILE A CA 1
ATOM 1532 C C . ILE A 1 188 ? 4.184 5.073 -19.793 1.00 93.62 188 ILE A C 1
ATOM 1534 O O . ILE A 1 188 ? 5.375 5.143 -19.472 1.00 93.62 188 ILE A O 1
ATOM 1538 N N . HIS A 1 189 ? 3.645 3.936 -20.232 1.00 92.25 189 HIS A N 1
ATOM 1539 C CA . HIS A 1 189 ? 4.443 2.734 -20.477 1.00 92.25 189 HIS A CA 1
ATOM 1540 C C . HIS A 1 189 ? 5.215 2.861 -21.791 1.00 92.25 189 HIS A C 1
ATOM 1542 O O . HIS A 1 189 ? 4.637 3.087 -22.850 1.00 92.25 189 HIS A O 1
ATOM 1548 N N . VAL A 1 190 ? 6.533 2.684 -21.730 1.00 90.00 190 VAL A N 1
ATOM 1549 C CA . VAL A 1 190 ? 7.383 2.590 -22.920 1.00 90.00 190 VAL A CA 1
ATOM 1550 C C . VAL A 1 190 ? 8.077 1.240 -22.899 1.00 90.00 190 VAL A C 1
ATOM 1552 O O . VAL A 1 190 ? 8.843 0.927 -21.984 1.00 90.00 190 VAL A O 1
ATOM 1555 N N . ARG A 1 191 ? 7.829 0.423 -23.922 1.00 84.38 191 ARG A N 1
ATOM 1556 C CA . ARG A 1 191 ? 8.440 -0.901 -24.022 1.00 84.38 191 ARG A CA 1
ATOM 1557 C C . ARG A 1 191 ? 9.938 -0.767 -24.299 1.00 84.38 191 ARG A C 1
ATOM 1559 O O . ARG A 1 191 ? 10.344 -0.097 -25.241 1.00 84.38 191 ARG A O 1
ATOM 1566 N N . GLY A 1 192 ? 10.759 -1.427 -23.486 1.00 76.56 192 GLY A N 1
ATOM 1567 C CA . GLY A 1 192 ? 12.214 -1.456 -23.661 1.00 76.56 192 GLY A CA 1
ATOM 1568 C C . GLY A 1 192 ? 12.980 -1.171 -22.375 1.00 76.56 192 GLY A C 1
ATOM 1569 O O . GLY A 1 192 ? 12.394 -0.992 -21.309 1.00 76.56 192 GLY A O 1
ATOM 1570 N N . LEU A 1 193 ? 14.306 -1.177 -22.477 1.00 67.38 193 LEU A N 1
ATOM 1571 C CA . LEU A 1 193 ? 15.200 -0.851 -21.368 1.00 67.38 193 LEU A CA 1
ATOM 1572 C C . LEU A 1 193 ? 15.588 0.632 -21.418 1.00 67.38 193 LEU A C 1
ATOM 1574 O O . LEU A 1 193 ? 15.642 1.207 -22.508 1.00 67.38 193 LEU A O 1
ATOM 1578 N N . PRO A 1 194 ? 15.879 1.269 -20.271 1.00 64.00 194 PRO A N 1
ATOM 1579 C CA . PRO A 1 194 ? 16.583 2.544 -20.270 1.00 64.00 194 PRO A CA 1
ATOM 1580 C C . PRO A 1 194 ? 17.899 2.395 -21.045 1.00 64.00 194 PRO A C 1
ATOM 1582 O O . PRO A 1 194 ? 18.604 1.401 -20.862 1.00 64.00 194 PRO A O 1
ATOM 1585 N N . PHE A 1 195 ? 18.237 3.360 -21.905 1.00 58.88 195 PHE A N 1
ATOM 1586 C CA . PHE A 1 195 ? 19.540 3.376 -22.571 1.00 58.88 195 PHE A CA 1
ATOM 1587 C C . PHE A 1 195 ? 20.642 3.368 -21.505 1.00 58.88 195 PHE A C 1
ATOM 1589 O O . PHE A 1 195 ? 20.792 4.328 -20.748 1.00 58.88 195 PHE A O 1
ATOM 1596 N N . THR A 1 196 ? 21.432 2.298 -21.442 1.00 56.50 196 THR A N 1
ATOM 1597 C CA . THR A 1 196 ? 22.731 2.353 -20.775 1.00 56.50 196 THR A CA 1
ATOM 1598 C C . THR A 1 196 ? 23.599 3.293 -21.596 1.00 56.50 196 THR A C 1
ATOM 1600 O O . THR A 1 196 ? 23.899 2.972 -22.748 1.00 56.50 196 THR A O 1
ATOM 1603 N N . ARG A 1 197 ? 24.002 4.442 -21.036 1.00 49.22 197 ARG A N 1
ATOM 1604 C CA . ARG A 1 197 ? 25.146 5.180 -21.583 1.00 49.22 197 ARG A CA 1
ATOM 1605 C C . ARG A 1 197 ? 26.315 4.197 -21.578 1.00 49.22 197 ARG A C 1
ATOM 1607 O O . ARG A 1 197 ? 26.804 3.836 -20.511 1.00 49.22 197 ARG A O 1
ATOM 1614 N N . ARG A 1 198 ? 26.690 3.684 -22.751 1.00 44.06 198 ARG A N 1
ATOM 1615 C CA . ARG A 1 198 ? 28.000 3.061 -22.920 1.00 44.06 198 ARG A CA 1
ATOM 1616 C C . ARG A 1 198 ? 28.981 4.206 -22.706 1.00 44.06 198 ARG A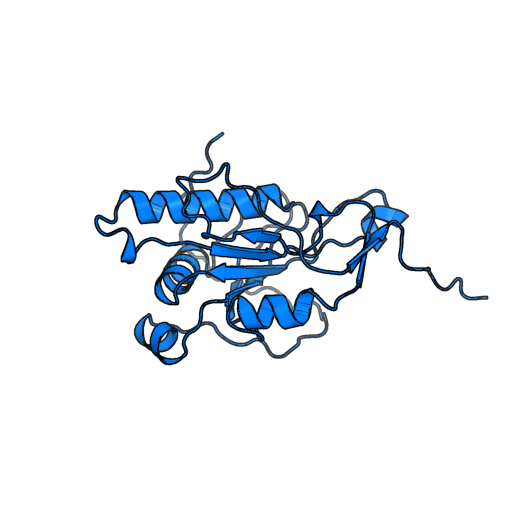 C 1
ATOM 1618 O O . ARG A 1 198 ? 28.887 5.202 -23.419 1.00 44.06 198 ARG A O 1
ATOM 1625 N N . ASN A 1 199 ? 29.809 4.111 -21.672 1.00 40.91 199 ASN A N 1
ATOM 1626 C CA . ASN A 1 199 ? 30.982 4.968 -21.582 1.00 40.91 199 ASN A CA 1
ATOM 1627 C C . ASN A 1 199 ? 31.800 4.677 -22.845 1.00 40.91 199 ASN A C 1
ATOM 1629 O O . ASN A 1 199 ? 32.181 3.524 -23.060 1.00 40.91 199 ASN A O 1
ATOM 1633 N N . ILE A 1 200 ? 31.902 5.685 -23.710 1.00 38.16 200 ILE A N 1
ATOM 1634 C CA . ILE A 1 200 ? 32.892 5.751 -24.786 1.00 38.16 200 ILE A CA 1
ATOM 1635 C C . ILE A 1 200 ? 34.227 6.062 -24.117 1.00 38.16 200 ILE A C 1
ATOM 1637 O O . ILE A 1 200 ? 34.203 6.903 -23.187 1.00 38.16 200 ILE A O 1
#

Radius of gyration: 17.4 Å; chains: 1; bounding box: 53×37×45 Å

Organism: Medicago truncatula (NCBI:txid3880)

InterPro domains:
  IPR007201 Mei2-like, C-terminal RNA recognition motif [PF04059] (41-153)
  IPR035979 RNA-binding domain superfamily [SSF54928] (17-127)

Foldseek 3Di:
DQDDDDDDDDDDDDDDDDDDPDDDFAADDPDLVVLQVVFQFKKKKFQAFFPDDPVNVLSVQLVLLCVVVVPDPDPVLGKFWFKKAFAWDQVCCVPPVDTTTPGIMMIGIPGSSNVVSVCVVQDQDWDPDPPDITGIHMTRDPFGDPVSCLVVAQADEDAEADLSNAMWGFPVTRRSVPSVGHTDGHYHYDYHDDDDPPDD